Protein AF-A0A2M8FWR4-F1 (afdb_monomer)

Radius of gyration: 20.88 Å; Cα contacts (8 Å, |Δi|>4): 755; chains: 1; bounding box: 56×38×55 Å

Secondary structure (DSSP, 8-state):
-HHHHHHHHHHHHHHHHHHHHHHHHHHHHHT-TTTHHHH-SSS-EEEEEEPPTT--S--SEEEEEEEEETTEEEEEEEEEEETTEEEEEEEEEE-TTSEEEEEEEEEEE-TTS-EEEEEEEEEEEE-TTSSS-EEEEEEEEEEEEESSSEEEEEEEEEEETTEEEEEEEEEEEETTEEEEEEEEEEEEEEE----SSGGG--GGGEEEEEEEEEEEEEEEETTEEEEEEEEEEE-TTT--EES--TTHHHHHHS-PPPP--------GGG---TTPPPSEEEEPPHHHHS--TTSGGGGGS--TTS--TTTTT-----

Solvent-accessible surface area (backbone atoms only — not comparable to full-atom values): 16680 Å² total; per-residue (Å²): 109,55,68,58,46,47,51,50,50,48,45,51,34,56,56,24,45,58,61,26,49,52,43,51,49,50,56,27,38,70,73,36,92,81,43,45,81,71,46,42,68,60,51,74,43,34,32,29,54,44,63,52,96,87,54,82,86,72,49,62,34,33,40,36,22,22,33,64,57,98,90,41,75,36,28,37,39,40,36,33,20,48,98,68,38,64,33,36,26,39,34,41,39,48,46,99,86,40,37,36,42,37,41,38,39,39,51,49,70,52,99,86,67,35,36,34,35,41,34,31,40,29,39,36,33,50,34,94,69,52,18,70,46,58,46,29,36,40,29,38,36,36,39,40,35,43,49,82,49,34,34,38,34,41,38,38,36,43,37,44,61,55,28,36,38,42,34,26,34,40,38,36,35,47,95,59,35,36,41,36,42,27,25,14,30,28,33,35,34,43,62,69,64,80,46,67,37,51,91,57,48,41,54,50,41,48,39,70,40,38,26,11,29,22,38,42,39,37,40,32,55,76,92,49,73,52,75,48,77,51,68,50,19,38,39,38,90,76,73,39,81,38,97,67,56,95,27,34,64,59,8,62,71,43,73,58,54,78,89,75,92,83,83,84,76,74,53,76,92,57,46,67,76,52,84,68,71,67,78,48,75,43,62,44,48,67,74,66,62,44,96,47,84,85,16,84,47,45,36,40,38,67,51,76,88,58,68,56,66,68,72,69,62,63,69,73,85,121

Mean predicted aligned error: 7.81 Å

Sequence (318 aa):
MCEVGNLLKQTINDGGQADKIGCYMNKTLEANDYVVATVCDGTARIVGLDFPSGGDGGPDHIKFSCTASGGVFTSYSLWACSGGTQNEYISKTIGSDGSVSITSIGNFSDGGGSTGWHSVSASGELSSNNDGSYASKTITSSMRFIGDNNYTGQMTLEQAASSFVLSGFQTGTFSEGSFTNRMYSTGQLIENNTATDFDDYNIQNLAYGDGAASLILSATFGEDTFSMEEVQSWNGDTTEAEASNDYTVAAGAGTVPSVEAVSISFTGDAAYDCLGTEEASLTIPTAIATEDESNVCARFGLNHSWFDCYTETGDNGE

Nearest PDB structures (foldseek):
  9e9r-assembly1_A  TM=2.160E-01  e=1.330E+00  Homo sapiens

Foldseek 3Di:
DQVVLVVVQVLLLQVLVLVLVQVLVLVLVVVVVPPCVPAAPQDWAKAAEAEDPPLPDAARIKTKYFHDDPSGTQKMWIWGHHPQHTFKIWIWHQDPQQKIWIKIWGWDADPQGKIKIKIKIKIAGCDPLQQQHGQWMKIKIWMFMDDQKTKIKIWIWTDHPWKIWIWMKMWTDHPFKIKIKWKIKIATKDQPDPGSHNLRQFCQSIAGAWIKMFMWIWMDGHPDIDTDTDMWTAGRVVRDIDPDDPHRVVRVVDDTDDDDDDDGDQDDPSDDRSPDDHPYYTYRDPLQSDPDCSRSSVSSRHDPVSNDPPVVVPPPPD

pLDDT: mean 82.66, std 13.75, range [27.89, 97.38]

Structure (mmCIF, N/CA/C/O backbone):
data_AF-A0A2M8FWR4-F1
#
_entry.id   AF-A0A2M8FWR4-F1
#
loop_
_atom_site.group_PDB
_atom_site.id
_atom_site.type_symbol
_atom_site.label_atom_id
_atom_site.label_alt_id
_atom_site.label_comp_id
_atom_site.label_asym_id
_atom_site.label_entity_id
_atom_site.label_seq_id
_atom_site.pdbx_PDB_ins_code
_atom_site.Cartn_x
_atom_site.Cartn_y
_atom_site.Cartn_z
_atom_site.occupancy
_atom_site.B_iso_or_equiv
_atom_site.auth_seq_id
_atom_site.auth_comp_id
_atom_site.auth_asym_id
_atom_site.auth_atom_id
_atom_site.pdbx_PDB_model_num
ATOM 1 N N . MET A 1 1 ? 13.550 -6.755 -14.029 1.00 70.50 1 MET A N 1
ATOM 2 C CA . MET A 1 1 ? 12.673 -7.822 -13.483 1.00 70.50 1 MET A CA 1
ATOM 3 C C . MET A 1 1 ? 12.584 -7.773 -11.954 1.00 70.50 1 MET A C 1
ATOM 5 O O . MET A 1 1 ? 11.512 -7.482 -11.447 1.00 70.50 1 MET A O 1
ATOM 9 N N . CYS A 1 2 ? 13.685 -7.971 -11.221 1.00 72.00 2 CYS A N 1
ATOM 10 C CA . CYS A 1 2 ? 13.699 -7.989 -9.748 1.00 72.00 2 CYS A CA 1
ATOM 11 C C . CYS A 1 2 ? 13.130 -6.745 -9.066 1.00 72.00 2 CYS A C 1
ATOM 13 O O . CYS A 1 2 ? 12.279 -6.857 -8.191 1.00 72.00 2 CYS A O 1
ATOM 15 N N . GLU A 1 3 ? 13.540 -5.563 -9.524 1.00 73.31 3 GLU A N 1
ATOM 16 C CA . GLU A 1 3 ? 13.031 -4.296 -8.993 1.00 73.31 3 GLU A CA 1
ATOM 17 C C . GLU A 1 3 ? 11.506 -4.182 -9.141 1.00 73.31 3 GLU A C 1
ATOM 19 O O . GLU A 1 3 ? 10.804 -3.806 -8.210 1.00 73.31 3 GLU A O 1
ATOM 24 N N . VAL A 1 4 ? 10.973 -4.603 -10.292 1.00 77.75 4 VAL A N 1
ATOM 25 C CA . VAL A 1 4 ? 9.530 -4.598 -10.567 1.00 77.75 4 VAL A CA 1
ATOM 26 C C . VAL A 1 4 ? 8.795 -5.549 -9.624 1.00 77.75 4 VAL A C 1
ATOM 28 O O . VAL A 1 4 ? 7.779 -5.157 -9.059 1.00 77.75 4 VAL A O 1
ATOM 31 N N . GLY A 1 5 ? 9.314 -6.766 -9.426 1.00 78.00 5 GLY A N 1
ATOM 32 C CA . GLY A 1 5 ? 8.730 -7.748 -8.510 1.00 78.00 5 GLY A CA 1
ATOM 33 C C . GLY A 1 5 ? 8.696 -7.251 -7.062 1.00 78.00 5 GLY A C 1
ATOM 34 O O . GLY A 1 5 ? 7.652 -7.316 -6.416 1.00 78.00 5 GLY A O 1
ATOM 35 N N . ASN A 1 6 ? 9.797 -6.669 -6.574 1.00 78.06 6 ASN A N 1
ATOM 36 C CA . ASN A 1 6 ? 9.875 -6.111 -5.221 1.00 78.06 6 ASN A CA 1
ATOM 37 C C . ASN A 1 6 ? 8.932 -4.922 -5.021 1.00 78.06 6 ASN A C 1
ATOM 39 O O . ASN A 1 6 ? 8.203 -4.879 -4.031 1.00 78.06 6 ASN A O 1
ATOM 43 N N . LEU A 1 7 ? 8.897 -3.983 -5.970 1.00 80.56 7 LEU A N 1
ATOM 44 C CA . LEU A 1 7 ? 8.001 -2.828 -5.903 1.00 80.56 7 LEU A CA 1
ATOM 45 C C . LEU A 1 7 ? 6.532 -3.245 -5.995 1.00 80.56 7 LEU A C 1
ATOM 47 O O . LEU A 1 7 ? 5.687 -2.683 -5.297 1.00 80.56 7 LEU A O 1
ATOM 51 N N . LEU A 1 8 ? 6.215 -4.251 -6.813 1.00 84.69 8 LEU A N 1
ATOM 52 C CA . LEU A 1 8 ? 4.874 -4.821 -6.872 1.00 84.69 8 LEU A CA 1
ATOM 53 C C . LEU A 1 8 ? 4.496 -5.463 -5.531 1.00 84.69 8 LEU A C 1
ATOM 55 O O . LEU A 1 8 ? 3.418 -5.182 -5.009 1.00 84.69 8 LEU A O 1
ATOM 59 N N . LYS A 1 9 ? 5.398 -6.262 -4.943 1.00 83.56 9 LYS A N 1
ATOM 60 C CA . LYS A 1 9 ? 5.204 -6.927 -3.644 1.00 83.56 9 LYS A CA 1
ATOM 61 C C . LYS A 1 9 ? 4.925 -5.912 -2.555 1.00 83.56 9 LYS A C 1
ATOM 63 O O . LYS A 1 9 ? 3.947 -6.036 -1.821 1.00 83.56 9 LYS A O 1
ATOM 68 N N . GLN A 1 10 ? 5.778 -4.896 -2.484 1.00 83.25 10 GLN A N 1
ATOM 69 C CA . GLN A 1 10 ? 5.636 -3.793 -1.554 1.00 83.25 10 GLN A CA 1
ATOM 70 C C . GLN A 1 10 ? 4.291 -3.098 -1.756 1.00 83.25 10 GLN A C 1
ATOM 72 O O . GLN A 1 10 ? 3.531 -2.999 -0.806 1.00 83.25 10 GLN A O 1
ATOM 77 N N . THR A 1 11 ? 3.940 -2.714 -2.986 1.00 86.62 11 THR A N 1
ATOM 78 C CA . THR A 1 11 ? 2.686 -1.993 -3.266 1.00 86.62 11 THR A CA 1
ATOM 79 C C . THR A 1 11 ? 1.446 -2.816 -2.892 1.00 86.62 11 THR A C 1
ATOM 81 O O . THR A 1 11 ? 0.474 -2.270 -2.371 1.00 86.62 11 THR A O 1
ATOM 84 N N . ILE A 1 12 ? 1.458 -4.135 -3.110 1.00 87.12 12 ILE A N 1
ATOM 85 C CA . ILE A 1 12 ? 0.351 -5.012 -2.704 1.00 87.12 12 ILE A CA 1
ATOM 86 C C . ILE A 1 12 ? 0.278 -5.157 -1.181 1.00 87.12 12 ILE A C 1
ATOM 88 O O . ILE A 1 12 ? -0.817 -5.053 -0.628 1.00 87.12 12 ILE A O 1
ATOM 92 N N . ASN A 1 13 ? 1.415 -5.359 -0.508 1.00 84.12 13 ASN A N 1
ATOM 93 C CA . ASN A 1 13 ? 1.488 -5.424 0.955 1.00 84.12 13 ASN A CA 1
ATOM 94 C C . ASN A 1 13 ? 1.031 -4.116 1.608 1.00 84.12 13 ASN A C 1
ATOM 96 O O . ASN A 1 13 ? 0.250 -4.137 2.557 1.00 84.12 13 ASN A O 1
ATOM 100 N N . ASP A 1 14 ? 1.471 -2.988 1.058 1.00 82.38 14 ASP A N 1
ATOM 101 C CA . ASP A 1 14 ? 1.062 -1.640 1.434 1.00 82.38 14 ASP A CA 1
ATOM 102 C C . ASP A 1 14 ? -0.464 -1.496 1.334 1.00 82.38 14 ASP A C 1
ATOM 104 O O . ASP A 1 14 ? -1.121 -1.081 2.290 1.00 82.38 14 ASP A O 1
ATOM 108 N N . GLY A 1 15 ? -1.055 -1.917 0.208 1.00 81.62 15 GLY A N 1
ATOM 109 C CA . GLY A 1 15 ? -2.508 -1.929 0.018 1.00 81.62 15 GLY A CA 1
ATOM 110 C C . GLY A 1 15 ? -3.261 -2.868 0.972 1.00 81.62 15 GLY A C 1
ATOM 111 O O . GLY A 1 15 ? -4.417 -2.603 1.292 1.00 81.62 15 GLY A O 1
ATOM 112 N N . GLY A 1 16 ? -2.617 -3.941 1.443 1.00 80.88 16 GLY A N 1
ATOM 113 C CA . GLY A 1 16 ? -3.177 -4.919 2.383 1.00 80.88 16 GLY A CA 1
ATOM 114 C C . GLY A 1 16 ? -3.060 -4.537 3.864 1.00 80.88 16 GLY A C 1
ATOM 115 O O . GLY A 1 16 ? -3.669 -5.195 4.711 1.00 80.88 16 GLY A O 1
ATOM 116 N N . GLN A 1 17 ? -2.322 -3.473 4.214 1.00 80.19 17 GLN A N 1
ATOM 117 C CA . GLN A 1 17 ? -2.121 -3.082 5.618 1.00 80.19 17 GLN A CA 1
ATOM 118 C C . GLN A 1 17 ? -3.424 -2.758 6.348 1.00 80.19 17 GLN A C 1
ATOM 120 O O . GLN A 1 17 ? -3.589 -3.114 7.516 1.00 80.19 17 GLN A O 1
ATOM 125 N N . ALA A 1 18 ? -4.370 -2.119 5.661 1.00 81.75 18 ALA A N 1
ATOM 126 C CA . ALA A 1 18 ? -5.677 -1.837 6.229 1.00 81.75 18 ALA A CA 1
ATOM 127 C C . ALA A 1 18 ? -6.414 -3.135 6.589 1.00 81.75 18 ALA A C 1
ATOM 129 O O . ALA A 1 18 ? -6.876 -3.286 7.714 1.00 81.75 18 ALA A O 1
ATOM 130 N N . ASP A 1 19 ? -6.450 -4.125 5.699 1.00 81.06 19 ASP A N 1
ATOM 131 C CA . ASP A 1 19 ? -7.084 -5.414 5.998 1.00 81.06 19 ASP A CA 1
ATOM 132 C C . ASP A 1 19 ? -6.415 -6.126 7.173 1.00 81.06 19 ASP A C 1
ATOM 134 O O . ASP A 1 19 ? -7.098 -6.608 8.083 1.00 81.06 19 ASP A O 1
ATOM 138 N N . LYS A 1 20 ? -5.078 -6.102 7.206 1.00 82.12 20 LYS A N 1
ATOM 139 C CA . LYS A 1 20 ? -4.286 -6.615 8.325 1.00 82.12 20 LYS A CA 1
ATOM 140 C C . LYS A 1 20 ? -4.704 -5.941 9.640 1.00 82.12 20 LYS A C 1
ATOM 142 O O . LYS A 1 20 ? -5.037 -6.634 10.599 1.00 82.12 20 LYS A O 1
ATOM 147 N N . ILE A 1 21 ? -4.768 -4.611 9.687 1.00 81.75 21 ILE A N 1
ATOM 148 C CA . ILE A 1 21 ? -5.125 -3.845 10.895 1.00 81.75 21 ILE A CA 1
ATOM 149 C C . ILE A 1 21 ? -6.598 -4.003 11.273 1.00 81.75 21 ILE A C 1
ATOM 151 O O . ILE A 1 21 ? -6.910 -4.156 12.453 1.00 81.75 21 ILE A O 1
ATOM 155 N N . GLY A 1 22 ? -7.502 -4.058 10.298 1.00 80.69 22 GLY A N 1
ATOM 156 C CA . GLY A 1 22 ? -8.904 -4.399 10.519 1.00 80.69 22 GLY A CA 1
ATOM 157 C C . GLY A 1 22 ? -9.053 -5.773 11.175 1.00 80.69 22 GLY A C 1
ATOM 158 O O . GLY A 1 22 ? -9.813 -5.907 12.132 1.00 80.69 22 GLY A O 1
ATOM 159 N N . CYS A 1 23 ? -8.275 -6.769 10.736 1.00 83.62 23 CYS A N 1
ATOM 160 C CA . CYS A 1 23 ? -8.220 -8.087 11.367 1.00 83.62 23 CYS A CA 1
ATOM 161 C C . CYS A 1 23 ? -7.712 -8.015 12.816 1.00 83.62 23 CYS A C 1
ATOM 163 O O . CYS A 1 23 ? -8.376 -8.544 13.711 1.00 83.62 23 CYS A O 1
ATOM 165 N N . TYR A 1 24 ? -6.598 -7.315 13.074 1.00 84.12 24 TYR A N 1
ATOM 166 C CA . TYR A 1 24 ? -6.073 -7.130 14.435 1.00 84.12 24 TYR A CA 1
ATOM 167 C C . TYR A 1 24 ? -7.093 -6.475 15.362 1.00 84.12 24 TYR A C 1
ATOM 169 O O . TYR A 1 24 ? -7.314 -6.941 16.482 1.00 84.12 24 TYR A O 1
ATOM 177 N N . MET A 1 25 ? -7.741 -5.411 14.891 1.00 83.62 25 MET A N 1
ATOM 178 C CA . MET A 1 25 ? -8.747 -4.695 15.663 1.00 83.62 25 MET A CA 1
ATOM 179 C C . MET A 1 25 ? -9.984 -5.555 15.897 1.00 83.62 25 MET A C 1
ATOM 181 O O . MET A 1 25 ? -10.467 -5.602 17.024 1.00 83.62 25 MET A O 1
ATOM 185 N N . ASN A 1 26 ? -10.460 -6.298 14.897 1.00 82.06 26 ASN A N 1
ATOM 186 C CA . ASN A 1 26 ? -11.593 -7.200 15.080 1.00 82.06 26 ASN A CA 1
ATOM 187 C C . ASN A 1 26 ? -11.282 -8.292 16.118 1.00 82.06 26 ASN A C 1
ATOM 189 O O . ASN A 1 26 ? -12.051 -8.497 17.051 1.00 82.06 26 ASN A O 1
ATOM 193 N N . LYS A 1 27 ? -10.104 -8.924 16.037 1.00 82.94 27 LYS A N 1
ATOM 194 C CA . LYS A 1 27 ? -9.665 -9.937 17.013 1.00 82.94 27 LYS A CA 1
ATOM 195 C C . LYS A 1 27 ? -9.463 -9.362 18.413 1.00 82.94 27 LYS A C 1
ATOM 197 O O . LYS A 1 27 ? -9.790 -10.017 19.400 1.00 82.94 27 LYS A O 1
ATOM 202 N N . THR A 1 28 ? -8.962 -8.131 18.506 1.00 84.62 28 THR A N 1
ATOM 203 C CA . THR A 1 28 ? -8.877 -7.401 19.776 1.00 84.62 28 THR A CA 1
ATOM 204 C C . THR A 1 28 ? -10.273 -7.201 20.352 1.00 84.62 28 THR A C 1
ATOM 206 O O . THR A 1 28 ? -10.523 -7.567 21.492 1.00 84.62 28 THR A O 1
ATOM 209 N N . LEU A 1 29 ? -11.215 -6.688 19.565 1.00 82.06 29 LEU A N 1
ATOM 210 C CA . LEU A 1 29 ? -12.585 -6.451 20.007 1.00 82.06 29 LEU A CA 1
ATOM 211 C C . LEU A 1 29 ? -13.310 -7.740 20.425 1.00 82.06 29 LEU A C 1
ATOM 213 O O . LEU A 1 29 ? -13.937 -7.748 21.480 1.00 82.06 29 LEU A O 1
ATOM 217 N N . GLU A 1 30 ? -13.174 -8.834 19.670 1.00 80.62 30 GLU A N 1
ATOM 218 C CA . GLU A 1 30 ? -13.734 -10.155 20.010 1.00 80.62 30 GLU A CA 1
ATOM 219 C C . GLU A 1 30 ? -13.265 -10.670 21.379 1.00 80.62 30 GLU A C 1
ATOM 221 O O . GLU A 1 30 ? -14.021 -11.334 22.080 1.00 80.62 30 GLU A O 1
ATOM 226 N N . ALA A 1 31 ? -12.030 -10.358 21.779 1.00 82.19 31 ALA A N 1
ATOM 227 C CA . ALA A 1 31 ? -11.490 -10.750 23.079 1.00 82.19 31 ALA A CA 1
ATOM 228 C C . ALA A 1 31 ? -11.916 -9.824 24.233 1.00 82.19 31 ALA A C 1
ATOM 230 O O . ALA A 1 31 ? -11.644 -10.124 25.396 1.00 82.19 31 ALA A O 1
ATOM 231 N N . ASN A 1 32 ? -12.561 -8.695 23.929 1.00 82.00 32 ASN A N 1
ATOM 232 C CA . ASN A 1 32 ? -12.969 -7.680 24.894 1.00 82.00 32 ASN A CA 1
ATOM 233 C C . ASN A 1 32 ? -14.512 -7.614 24.964 1.00 82.00 32 ASN A C 1
ATOM 235 O O . ASN A 1 32 ? -15.138 -6.688 24.439 1.00 82.00 32 ASN A O 1
ATOM 239 N N . ASP A 1 33 ? -15.112 -8.580 25.679 1.00 65.56 33 ASP A N 1
ATOM 240 C CA . ASP A 1 33 ? -16.563 -8.868 25.806 1.00 65.56 33 ASP A CA 1
ATOM 241 C C . ASP A 1 33 ? -17.479 -7.681 26.204 1.00 65.56 33 ASP A C 1
ATOM 243 O O . ASP A 1 33 ? -18.705 -7.793 26.160 1.00 65.56 33 ASP A O 1
ATOM 247 N N . TYR A 1 34 ? -16.923 -6.528 26.589 1.00 61.44 34 TYR A N 1
ATOM 248 C CA . TYR A 1 34 ? -17.665 -5.338 27.033 1.00 61.44 34 TYR A CA 1
ATOM 249 C C . TYR A 1 34 ? -17.496 -4.098 26.138 1.00 61.44 34 TYR A C 1
ATOM 251 O O . TYR A 1 34 ? -18.184 -3.096 26.347 1.00 61.44 34 TYR A O 1
ATOM 259 N N . VAL A 1 35 ? -16.594 -4.129 25.148 1.00 63.28 35 VAL A N 1
ATOM 260 C CA . VAL A 1 35 ? -16.104 -2.898 24.502 1.00 63.28 35 VAL A CA 1
ATOM 261 C C . VAL A 1 35 ? -16.602 -2.726 23.064 1.00 63.28 35 VAL A C 1
ATOM 263 O O . VAL A 1 35 ? -16.806 -1.593 22.633 1.00 63.28 35 VAL A O 1
ATOM 266 N N . VAL A 1 36 ? -16.922 -3.807 22.344 1.00 65.88 36 VAL A N 1
ATOM 267 C CA . VAL A 1 36 ? -17.292 -3.754 20.911 1.00 65.88 36 VAL A CA 1
ATOM 268 C C . VAL A 1 36 ? -18.487 -2.841 20.629 1.00 65.88 36 VAL A C 1
ATOM 270 O O . VAL A 1 36 ? -18.403 -1.967 19.772 1.00 65.88 36 VAL A O 1
ATOM 273 N N . ALA A 1 37 ? -19.582 -2.993 21.380 1.00 65.00 37 ALA A N 1
ATOM 274 C CA . ALA A 1 37 ? -20.786 -2.174 21.200 1.00 65.00 37 ALA A CA 1
ATOM 275 C C . ALA A 1 37 ? -20.585 -0.706 21.610 1.00 65.00 37 ALA A C 1
ATOM 277 O O . ALA A 1 37 ? -21.343 0.159 21.180 1.00 65.00 37 ALA A O 1
ATOM 278 N N . THR A 1 38 ? -19.581 -0.431 22.445 1.00 70.00 38 THR A N 1
ATOM 279 C CA . THR A 1 38 ? -19.246 0.927 22.881 1.00 70.00 38 THR A CA 1
ATOM 280 C C . THR A 1 38 ? -18.301 1.592 21.884 1.00 70.00 38 THR A C 1
ATOM 282 O O . THR A 1 38 ? -18.444 2.777 21.623 1.00 70.00 38 THR A O 1
ATOM 285 N N . VAL A 1 39 ? -17.354 0.850 21.305 1.00 76.62 39 VAL A N 1
ATOM 286 C CA . VAL A 1 39 ? -16.293 1.392 20.441 1.00 76.62 39 VAL A CA 1
ATOM 287 C C . VAL A 1 39 ? -16.672 1.413 18.960 1.00 76.62 39 VAL A C 1
ATOM 289 O O . VAL A 1 39 ? -16.275 2.339 18.259 1.00 76.62 39 VAL A O 1
ATOM 292 N N . CYS A 1 40 ? -17.489 0.467 18.486 1.00 81.50 40 CYS A N 1
ATOM 293 C CA . CYS A 1 40 ? -17.966 0.432 17.099 1.00 81.50 40 CYS A CA 1
ATOM 294 C C . CYS A 1 40 ? -19.389 0.970 16.933 1.00 81.50 40 CYS A C 1
ATOM 296 O O . CYS A 1 40 ? -20.266 0.292 16.398 1.00 81.50 40 CYS A O 1
ATOM 298 N N . ASP A 1 41 ? -19.614 2.205 17.382 1.00 82.62 41 ASP A N 1
ATOM 299 C CA . ASP A 1 41 ? -20.876 2.937 17.202 1.00 82.62 41 ASP A CA 1
ATOM 300 C C . ASP A 1 41 ? -20.800 4.018 16.100 1.00 82.62 41 ASP A C 1
ATOM 302 O O . ASP A 1 41 ? -21.721 4.819 15.936 1.00 82.62 41 ASP A O 1
ATOM 306 N N . GLY A 1 42 ? -19.702 4.044 15.335 1.00 85.62 42 GLY A N 1
ATOM 307 C CA . GLY A 1 42 ? -19.387 5.072 14.340 1.00 85.62 42 GLY A CA 1
ATOM 308 C C . GLY A 1 42 ? -18.775 6.353 14.920 1.00 85.62 42 GLY A C 1
ATOM 309 O O . GLY A 1 42 ? -18.283 7.193 14.164 1.00 85.62 42 GLY A O 1
ATOM 310 N N . THR A 1 43 ? -18.736 6.512 16.243 1.00 89.12 43 THR A N 1
ATOM 311 C CA . THR A 1 43 ? -18.085 7.643 16.913 1.00 89.12 43 THR A CA 1
ATOM 312 C C . THR A 1 43 ? -16.611 7.336 17.129 1.00 89.12 43 THR A C 1
ATOM 314 O O . THR A 1 43 ? -16.242 6.237 17.529 1.00 89.12 43 THR A O 1
ATOM 317 N N . ALA A 1 44 ? -15.745 8.318 16.877 1.00 91.25 44 ALA A N 1
ATOM 318 C CA . ALA A 1 44 ? -14.332 8.172 17.192 1.00 91.25 44 ALA A CA 1
ATOM 319 C C . ALA A 1 44 ? -14.105 8.296 18.701 1.00 91.25 44 ALA A C 1
ATOM 321 O O . ALA A 1 44 ? -14.482 9.307 19.294 1.00 91.25 44 ALA A O 1
ATOM 322 N N . ARG A 1 45 ? -13.453 7.292 19.285 1.00 89.69 45 ARG A N 1
ATOM 323 C CA . ARG A 1 45 ? -13.124 7.214 20.710 1.00 89.69 45 ARG A CA 1
ATOM 324 C C . ARG A 1 45 ? -11.640 7.039 20.913 1.00 89.69 45 ARG A C 1
ATOM 326 O O . ARG A 1 45 ? -10.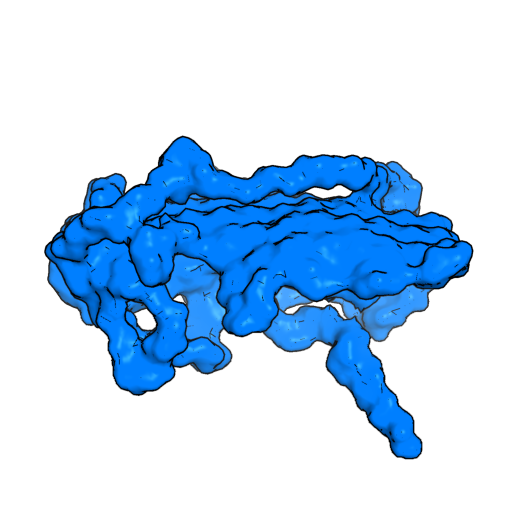969 6.470 20.057 1.00 89.69 45 ARG A O 1
ATOM 333 N N . ILE A 1 46 ? -11.134 7.501 22.046 1.00 90.81 46 ILE A N 1
ATOM 334 C CA . ILE A 1 46 ? -9.732 7.297 22.409 1.00 90.81 46 ILE A CA 1
ATOM 335 C C . ILE A 1 46 ? -9.642 6.075 23.310 1.00 90.81 46 ILE A C 1
ATOM 337 O O . ILE A 1 46 ? -10.286 6.028 24.357 1.00 90.81 46 ILE A O 1
ATOM 341 N N . VAL A 1 47 ? -8.854 5.089 22.900 1.00 88.88 47 VAL A N 1
ATOM 342 C CA . VAL A 1 47 ? -8.661 3.845 23.642 1.00 88.88 47 VAL A CA 1
ATOM 343 C C . VAL A 1 47 ? -7.175 3.599 23.878 1.00 88.88 47 VAL A C 1
ATOM 345 O O . VAL A 1 47 ? -6.365 3.708 22.955 1.00 88.88 47 VAL A O 1
ATOM 348 N N . GLY A 1 48 ? -6.819 3.288 25.121 1.00 87.19 48 GLY A N 1
ATOM 349 C CA . GLY A 1 48 ? -5.493 2.784 25.472 1.00 87.19 48 GLY A CA 1
ATOM 350 C C . GLY A 1 48 ? -5.326 1.349 24.974 1.00 87.19 48 GLY A C 1
ATOM 351 O O . GLY A 1 48 ? -6.305 0.595 24.917 1.00 87.19 48 GLY A O 1
ATOM 352 N N . LEU A 1 49 ? -4.105 0.970 24.597 1.00 84.75 49 LEU A N 1
ATOM 353 C CA . LEU A 1 49 ? -3.784 -0.397 24.185 1.00 84.75 49 LEU A CA 1
ATOM 354 C C . LEU A 1 49 ? -2.892 -1.063 25.233 1.00 84.75 49 LEU A C 1
ATOM 356 O O . LEU A 1 49 ? -1.746 -0.673 25.433 1.00 84.75 49 LEU A O 1
ATOM 360 N N . ASP A 1 50 ? -3.409 -2.112 25.867 1.00 84.62 50 ASP A N 1
ATOM 361 C CA . ASP A 1 50 ? -2.663 -2.902 26.840 1.00 84.62 50 ASP A CA 1
ATOM 362 C C . ASP A 1 50 ? -2.021 -4.102 26.139 1.00 84.62 50 ASP A C 1
ATOM 364 O O . ASP A 1 50 ? -2.679 -5.109 25.843 1.00 84.62 50 ASP A O 1
ATOM 368 N N . PHE A 1 51 ? -0.720 -3.997 25.869 1.00 79.75 51 PHE A N 1
ATOM 369 C CA . PHE A 1 51 ? 0.068 -5.085 25.296 1.00 79.75 51 PHE A CA 1
ATOM 370 C C . PHE A 1 51 ? 0.514 -6.085 26.380 1.00 79.75 51 PHE A C 1
ATOM 372 O O . PHE A 1 51 ? 0.916 -5.688 27.478 1.00 79.75 51 PHE A O 1
ATOM 379 N N . PRO A 1 52 ? 0.480 -7.403 26.103 1.00 76.44 52 PRO A N 1
ATOM 380 C CA . PRO A 1 52 ? 1.031 -8.402 27.010 1.00 76.44 52 PRO A CA 1
ATOM 381 C C . PRO A 1 52 ? 2.554 -8.241 27.158 1.00 76.44 52 PRO A C 1
ATOM 383 O O . PRO A 1 52 ? 3.237 -7.755 26.258 1.00 76.44 52 PRO A O 1
ATOM 386 N N . SER A 1 53 ? 3.102 -8.670 28.302 1.00 63.09 53 SER A N 1
ATOM 387 C CA . SER A 1 53 ? 4.531 -8.532 28.623 1.00 63.09 53 SER A CA 1
ATOM 388 C C . SER A 1 53 ? 5.422 -9.104 27.512 1.00 63.09 53 SER A C 1
ATOM 390 O O . SER A 1 53 ? 5.371 -10.309 27.260 1.00 63.09 53 SER A O 1
ATOM 392 N N . GLY A 1 54 ? 6.239 -8.249 26.889 1.00 55.31 54 GLY A N 1
ATOM 393 C CA . GLY A 1 54 ? 7.106 -8.585 25.752 1.00 55.31 54 GLY A CA 1
ATOM 394 C C . GLY A 1 54 ? 6.702 -7.938 24.420 1.00 55.31 54 GLY A C 1
ATOM 395 O O . GLY A 1 54 ? 7.466 -8.036 23.466 1.00 55.31 54 GLY A O 1
ATOM 396 N N . GLY A 1 55 ? 5.547 -7.267 24.350 1.00 55.25 55 GLY A N 1
ATOM 397 C CA . GLY A 1 55 ? 5.169 -6.415 23.219 1.00 55.25 55 GLY A CA 1
ATOM 398 C C . GLY A 1 55 ? 5.682 -4.985 23.391 1.00 55.25 55 GLY A C 1
ATOM 399 O O . GLY A 1 55 ? 4.906 -4.099 23.735 1.00 55.25 55 GLY A O 1
ATOM 400 N N . ASP A 1 56 ? 6.982 -4.761 23.196 1.00 51.56 56 ASP A N 1
ATOM 401 C CA . ASP A 1 56 ? 7.551 -3.407 23.184 1.00 51.56 56 ASP A CA 1
ATOM 402 C C . ASP A 1 56 ? 7.343 -2.759 21.800 1.00 51.56 56 ASP A C 1
ATOM 404 O O . ASP A 1 56 ? 7.600 -3.389 20.775 1.00 51.56 56 ASP A O 1
ATOM 408 N N . GLY A 1 57 ? 6.910 -1.489 21.761 1.00 61.56 57 GLY A N 1
ATOM 409 C CA . GLY A 1 57 ? 6.903 -0.660 20.540 1.00 61.56 57 GLY A CA 1
ATOM 410 C C . GLY A 1 57 ? 5.538 -0.295 19.940 1.00 61.56 57 GLY A C 1
ATOM 411 O O . GLY A 1 57 ? 5.501 0.372 18.908 1.00 61.56 57 GLY A O 1
ATOM 412 N N . GLY A 1 58 ? 4.424 -0.695 20.562 1.00 68.00 58 GLY A N 1
ATOM 413 C CA . GLY A 1 58 ? 3.081 -0.265 20.152 1.00 68.00 58 GLY A CA 1
ATOM 414 C C . GLY A 1 58 ? 2.774 1.207 20.489 1.00 68.00 58 GLY A C 1
ATOM 415 O O . GLY A 1 58 ? 3.485 1.812 21.293 1.00 68.00 58 GLY A O 1
ATOM 416 N N . PRO A 1 59 ? 1.729 1.807 19.886 1.00 78.19 59 PRO A N 1
ATOM 417 C CA . PRO A 1 59 ? 1.276 3.144 20.266 1.00 78.19 59 PRO A CA 1
ATOM 418 C C . PRO A 1 59 ? 0.712 3.142 21.693 1.00 78.19 59 PRO A C 1
ATOM 420 O O . PRO A 1 59 ? 0.080 2.169 22.104 1.00 78.19 59 PRO A O 1
ATOM 423 N N . ASP A 1 60 ? 0.905 4.250 22.415 1.00 76.31 60 ASP A N 1
ATOM 424 C CA . ASP A 1 60 ? 0.437 4.409 23.801 1.00 76.31 60 ASP A CA 1
ATOM 425 C C . ASP A 1 60 ? -1.104 4.358 23.858 1.00 76.31 60 ASP A C 1
ATOM 427 O O . ASP A 1 60 ? -1.716 3.666 24.671 1.00 76.31 60 ASP A O 1
ATOM 431 N N . HIS A 1 61 ? -1.737 5.050 22.912 1.00 86.12 61 HIS A N 1
ATOM 432 C CA . HIS A 1 61 ? -3.179 5.075 22.714 1.00 86.12 61 HIS A CA 1
ATOM 433 C C . HIS A 1 61 ? -3.505 5.295 21.243 1.00 86.12 61 HIS A C 1
ATOM 435 O O . HIS A 1 61 ? -2.717 5.845 20.464 1.00 86.12 61 HIS A O 1
ATOM 441 N N . ILE A 1 62 ? -4.715 4.899 20.867 1.00 90.94 62 ILE A N 1
ATOM 442 C CA . ILE A 1 62 ? -5.264 5.149 19.540 1.00 90.94 62 ILE A CA 1
ATOM 443 C C . ILE A 1 62 ? -6.569 5.925 19.657 1.00 90.94 62 ILE A C 1
ATOM 445 O O . ILE A 1 62 ? -7.330 5.772 20.610 1.00 90.94 62 ILE A O 1
ATOM 449 N N . LYS A 1 63 ? -6.865 6.736 18.648 1.00 93.00 63 LYS A N 1
ATOM 450 C CA . LYS A 1 63 ? -8.240 7.136 18.359 1.00 93.00 63 LYS A CA 1
ATOM 451 C C . LYS A 1 63 ? -8.794 6.127 17.361 1.00 93.00 63 LYS A C 1
ATOM 453 O O . LYS A 1 63 ? -8.121 5.810 16.385 1.00 93.00 63 LYS A O 1
ATOM 458 N N . PHE A 1 64 ? -9.995 5.618 17.585 1.00 92.19 64 PHE A N 1
ATOM 459 C CA . PHE A 1 64 ? -10.598 4.596 16.739 1.00 92.19 64 PHE A CA 1
ATOM 460 C C . PHE A 1 64 ? -12.094 4.853 16.561 1.00 92.19 64 PHE A C 1
ATOM 462 O O . PHE A 1 64 ? -12.800 5.146 17.521 1.00 92.19 64 PHE A O 1
ATOM 469 N N . SER A 1 65 ? -12.566 4.776 15.321 1.00 91.88 65 SER A N 1
ATOM 470 C CA . SER A 1 65 ? -13.982 4.751 14.950 1.00 91.88 65 SER A CA 1
ATOM 471 C C . SER A 1 65 ? -14.202 3.525 14.084 1.00 91.88 65 SER A C 1
ATOM 473 O O . SER A 1 65 ? -13.388 3.249 13.206 1.00 91.88 65 SER A O 1
ATOM 475 N N . CYS A 1 66 ? -15.293 2.803 14.300 1.00 91.00 66 CYS A N 1
ATOM 476 C CA . CYS A 1 66 ? -15.671 1.672 13.464 1.00 91.00 66 CYS A CA 1
ATOM 477 C C . CYS A 1 66 ? -17.186 1.566 13.327 1.00 91.00 66 CYS A C 1
ATOM 479 O O . CYS A 1 66 ? -17.947 1.917 14.229 1.00 91.00 66 CYS A O 1
ATOM 481 N N . THR A 1 67 ? -17.614 1.032 12.190 1.00 88.88 67 THR A N 1
ATOM 482 C CA . THR A 1 67 ? -18.949 0.486 11.974 1.00 88.88 67 THR A CA 1
ATOM 483 C C . THR A 1 67 ? -18.804 -0.952 11.504 1.00 88.88 67 THR A C 1
ATOM 485 O O . THR A 1 67 ? -17.913 -1.269 10.712 1.00 88.88 67 THR A O 1
ATOM 488 N N . ALA A 1 68 ? -19.665 -1.833 12.005 1.00 81.00 68 ALA A N 1
ATOM 489 C CA . ALA A 1 68 ? -19.648 -3.244 11.658 1.00 81.00 68 ALA A CA 1
ATOM 490 C C . ALA A 1 68 ? -21.036 -3.725 11.236 1.00 81.00 68 ALA A C 1
ATOM 492 O O . ALA A 1 68 ? -22.052 -3.292 11.783 1.00 81.00 68 ALA A O 1
ATOM 493 N N . SER A 1 69 ? -21.071 -4.672 10.304 1.00 75.88 69 SER A N 1
ATOM 494 C CA . SER A 1 69 ? -22.271 -5.406 9.912 1.00 75.88 69 SER A CA 1
ATOM 495 C C . SER A 1 69 ? -21.942 -6.893 9.866 1.00 75.88 69 SER A C 1
ATOM 497 O O . SER A 1 69 ? -20.940 -7.285 9.277 1.00 75.88 69 SER A O 1
ATOM 499 N N . GLY A 1 70 ? -22.746 -7.729 10.530 1.00 70.56 70 GLY A N 1
ATOM 500 C CA . GLY A 1 70 ? -22.509 -9.178 10.563 1.00 70.56 70 GLY A CA 1
ATOM 501 C C . GLY A 1 70 ? -21.164 -9.600 11.173 1.00 70.56 70 GLY A C 1
ATOM 502 O O . GLY A 1 70 ? -20.686 -10.678 10.852 1.00 70.56 70 GLY A O 1
ATOM 503 N N . GLY A 1 71 ? -20.552 -8.766 12.024 1.00 66.81 71 GLY A N 1
ATOM 504 C CA . GLY A 1 71 ? -19.233 -9.027 12.623 1.00 66.81 71 GLY A CA 1
ATOM 505 C C . GLY A 1 71 ? -18.037 -8.551 11.790 1.00 66.81 71 GLY A C 1
ATOM 506 O O . GLY A 1 71 ? -16.908 -8.691 12.237 1.00 66.81 71 GLY A O 1
ATOM 507 N N . VAL A 1 72 ? -18.265 -7.942 10.622 1.00 71.88 72 VAL A N 1
ATOM 508 C CA . VAL A 1 72 ? -17.206 -7.421 9.743 1.00 71.88 72 VAL A CA 1
ATOM 509 C C . VAL A 1 72 ? -17.251 -5.897 9.720 1.00 71.88 72 VAL A C 1
ATOM 511 O O . VAL A 1 72 ? -18.331 -5.311 9.609 1.00 71.88 72 VAL A O 1
ATOM 514 N N . PHE A 1 73 ? -16.093 -5.233 9.796 1.00 80.62 73 PHE A N 1
ATOM 515 C CA . PHE A 1 73 ? -16.033 -3.778 9.653 1.00 80.62 73 PHE A CA 1
ATOM 516 C C . PHE A 1 73 ? -16.429 -3.340 8.243 1.00 80.62 73 PHE A C 1
ATOM 518 O O . PHE A 1 73 ? -15.758 -3.661 7.263 1.00 80.62 73 PHE A O 1
ATOM 525 N N . THR A 1 74 ? -17.496 -2.549 8.157 1.00 85.69 74 THR A N 1
ATOM 526 C CA . THR A 1 74 ? -17.908 -1.850 6.933 1.00 85.69 74 THR A CA 1
ATOM 527 C C . THR A 1 74 ? -17.217 -0.504 6.806 1.00 85.69 74 THR A C 1
ATOM 529 O O . THR A 1 74 ? -16.997 -0.021 5.703 1.00 85.69 74 THR A O 1
ATOM 532 N N . SER A 1 75 ? -16.821 0.104 7.919 1.00 90.88 75 SER A N 1
ATOM 533 C CA . SER A 1 75 ? -15.869 1.204 7.906 1.00 90.88 75 SER A CA 1
ATOM 534 C C . SER A 1 75 ? -15.087 1.243 9.203 1.00 90.88 75 SER A C 1
ATOM 536 O O . SER A 1 75 ? -15.597 0.849 10.252 1.00 90.88 75 SER A O 1
ATOM 538 N N . TYR A 1 76 ? -13.860 1.738 9.148 1.00 92.50 76 TYR A N 1
ATOM 539 C CA . TYR A 1 76 ? -13.152 2.163 10.342 1.00 92.50 76 TYR A CA 1
ATOM 540 C C . TYR A 1 76 ? -12.136 3.252 10.008 1.00 92.50 76 TYR A C 1
ATOM 542 O O . TYR A 1 76 ? -11.665 3.345 8.874 1.00 92.50 76 TYR A O 1
ATOM 550 N N . SER A 1 77 ? -11.783 4.035 11.022 1.00 95.00 77 SER A N 1
ATOM 551 C CA . SER A 1 77 ? -10.656 4.960 11.015 1.00 95.00 77 SER A CA 1
ATOM 552 C C . SER A 1 77 ? -9.868 4.798 12.309 1.00 95.00 77 SER A C 1
ATOM 554 O O . SER A 1 77 ? -10.455 4.732 13.389 1.00 95.00 77 SER A O 1
ATOM 556 N N . LEU A 1 78 ? -8.547 4.748 12.204 1.00 94.12 78 LEU A N 1
ATOM 557 C CA . LEU A 1 78 ? -7.606 4.601 13.303 1.00 94.12 78 LEU A CA 1
ATOM 558 C C . LEU A 1 78 ? -6.554 5.703 13.196 1.00 94.12 78 LEU A C 1
ATOM 560 O O . LEU A 1 78 ? -5.975 5.901 12.134 1.00 94.12 78 LEU A O 1
ATOM 564 N N . TRP A 1 79 ? -6.293 6.396 14.298 1.00 94.06 79 TRP A N 1
ATOM 565 C CA . TRP A 1 79 ? -5.167 7.314 14.442 1.00 94.06 79 TRP A CA 1
ATOM 566 C C . TRP A 1 79 ? -4.288 6.791 15.571 1.00 94.06 79 TRP A C 1
ATOM 568 O O . TRP A 1 79 ? -4.791 6.571 16.673 1.00 94.06 79 TRP A O 1
ATOM 578 N N . ALA A 1 80 ? -2.999 6.601 15.308 1.00 91.44 80 ALA A N 1
ATOM 579 C CA . ALA A 1 80 ? -2.044 6.159 16.315 1.00 91.44 80 ALA A CA 1
ATOM 580 C C . ALA A 1 80 ? -1.146 7.313 16.757 1.00 91.44 80 ALA A C 1
ATOM 582 O O . ALA A 1 80 ? -0.743 8.158 15.950 1.00 91.44 80 ALA A O 1
ATOM 583 N N . CYS A 1 81 ? -0.854 7.336 18.055 1.00 87.75 81 CYS A N 1
ATOM 584 C CA . CYS A 1 81 ? 0.036 8.297 18.680 1.00 87.75 81 CYS A CA 1
ATOM 585 C C . CYS A 1 81 ? 1.136 7.569 19.454 1.00 87.75 81 CYS A C 1
ATOM 587 O O . CYS A 1 81 ? 0.882 6.580 20.138 1.00 87.75 81 CYS A O 1
ATOM 589 N N . SER A 1 82 ? 2.354 8.097 19.381 1.00 82.56 82 SER A N 1
ATOM 590 C CA . SER A 1 82 ? 3.497 7.641 20.171 1.00 82.56 82 SER A CA 1
ATOM 591 C C . SER A 1 82 ? 4.246 8.860 20.697 1.00 82.56 82 SER A C 1
ATOM 593 O O . SER A 1 82 ? 4.511 9.803 19.944 1.00 82.56 82 SER A O 1
ATOM 595 N N . GLY A 1 83 ? 4.516 8.910 22.006 1.00 79.75 83 GLY A N 1
ATOM 596 C CA . GLY A 1 83 ? 5.231 10.043 22.607 1.00 79.75 83 GLY A CA 1
ATOM 597 C C . GLY A 1 83 ? 4.521 11.393 22.416 1.00 79.75 83 GLY A C 1
ATOM 598 O O . GLY A 1 83 ? 5.172 12.430 22.283 1.00 79.75 83 GLY A O 1
ATOM 599 N N . GLY A 1 84 ? 3.185 11.384 22.346 1.00 83.50 84 GLY A N 1
ATOM 600 C CA . GLY A 1 84 ? 2.362 12.579 22.128 1.00 83.50 84 GLY A CA 1
ATOM 601 C C . GLY A 1 84 ? 2.367 13.129 20.695 1.00 83.50 84 GLY A C 1
ATOM 602 O O . GLY A 1 84 ? 1.858 14.226 20.480 1.00 83.50 84 GLY A O 1
ATOM 603 N N . THR A 1 85 ? 2.913 12.397 19.719 1.00 87.81 85 THR A N 1
ATOM 604 C CA . THR A 1 85 ? 2.898 12.774 18.295 1.00 87.81 85 THR A CA 1
ATOM 605 C C . THR A 1 85 ? 2.178 11.713 17.472 1.00 87.81 85 THR A C 1
ATOM 607 O O . THR A 1 85 ? 2.344 10.519 17.717 1.00 87.81 85 THR A O 1
ATOM 610 N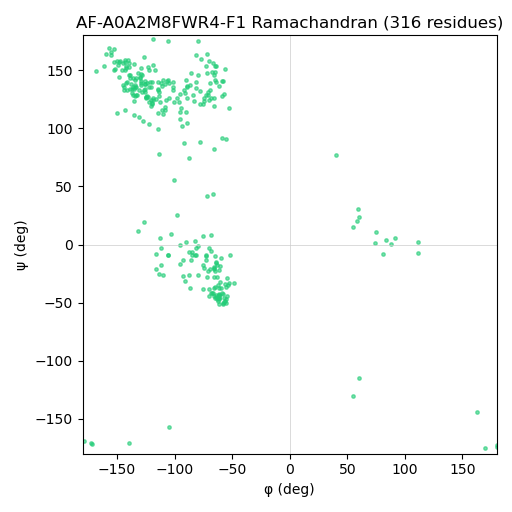 N . GLN A 1 86 ? 1.371 12.141 16.497 1.00 91.25 86 GLN A N 1
ATOM 611 C CA . GLN A 1 86 ? 0.686 11.217 15.599 1.00 91.25 86 GLN A CA 1
ATOM 612 C C . GLN A 1 86 ? 1.710 10.587 14.656 1.00 91.25 86 GLN A C 1
ATOM 614 O O . GLN A 1 86 ? 2.467 11.308 14.003 1.00 91.25 86 GLN A O 1
ATOM 619 N N . ASN A 1 87 ? 1.710 9.261 14.568 1.00 90.56 87 ASN A N 1
ATOM 620 C CA . ASN A 1 87 ? 2.598 8.513 13.682 1.00 90.56 87 ASN A CA 1
ATOM 621 C C . ASN A 1 87 ? 1.852 7.733 12.596 1.00 90.56 87 ASN A C 1
ATOM 623 O O . ASN A 1 87 ? 2.449 7.480 11.561 1.00 90.56 87 ASN A O 1
ATOM 627 N N . GLU A 1 88 ? 0.561 7.431 12.763 1.00 92.19 88 GLU A N 1
ATOM 628 C CA . GLU A 1 88 ? -0.221 6.720 11.744 1.00 92.19 88 GLU A CA 1
ATOM 629 C C . GLU A 1 88 ? -1.667 7.240 11.666 1.00 92.19 88 GLU A C 1
ATOM 631 O O . GLU A 1 88 ? -2.262 7.691 12.652 1.00 92.19 88 GLU A O 1
ATOM 636 N N . TYR A 1 89 ? -2.246 7.154 10.474 1.00 94.31 89 TYR A N 1
ATOM 637 C CA . TYR A 1 89 ? -3.668 7.264 10.190 1.00 94.31 89 TYR A CA 1
ATOM 638 C C . TYR A 1 89 ? -4.050 6.193 9.182 1.00 94.31 89 TYR A C 1
ATOM 640 O O . TYR A 1 89 ? -3.442 6.114 8.118 1.00 94.31 89 TYR A O 1
ATOM 648 N N . ILE A 1 90 ? -5.101 5.434 9.469 1.00 94.62 90 ILE A N 1
ATOM 649 C CA . ILE A 1 90 ? -5.640 4.436 8.551 1.00 94.62 90 ILE A CA 1
ATOM 650 C C . ILE A 1 90 ? -7.146 4.563 8.513 1.00 94.62 90 ILE A C 1
ATOM 652 O O . ILE A 1 90 ? -7.785 4.666 9.553 1.00 94.62 90 ILE A O 1
ATOM 656 N N . SER A 1 91 ? -7.731 4.492 7.329 1.00 94.25 91 SER A N 1
ATOM 657 C CA . SER A 1 91 ? -9.168 4.355 7.159 1.00 94.25 91 SER A CA 1
ATOM 658 C C . SER A 1 91 ? -9.499 3.337 6.093 1.00 94.25 91 SER A C 1
ATOM 660 O O . SER A 1 91 ? -8.835 3.299 5.061 1.00 94.25 91 SER A O 1
ATOM 662 N N . LYS A 1 92 ? -10.569 2.582 6.318 1.00 92.25 92 LYS A N 1
ATOM 663 C CA . LYS A 1 92 ? -11.194 1.705 5.333 1.00 92.25 92 LYS A CA 1
ATOM 664 C C . LYS A 1 92 ? -12.689 1.986 5.293 1.00 92.25 92 LYS A C 1
ATOM 666 O O . LYS A 1 92 ? -13.309 2.179 6.334 1.00 92.25 92 LYS A O 1
ATOM 671 N N . THR A 1 93 ? -13.280 1.982 4.107 1.00 92.38 93 THR A N 1
ATOM 672 C CA . THR A 1 93 ? -14.733 2.020 3.902 1.00 92.38 93 THR A CA 1
ATOM 673 C C . THR A 1 93 ? -15.117 1.001 2.840 1.00 92.38 93 THR A C 1
ATOM 675 O O . THR A 1 93 ? -14.475 0.945 1.797 1.00 92.38 93 THR A O 1
ATOM 678 N N . ILE A 1 94 ? -16.159 0.220 3.110 1.00 89.50 94 ILE A N 1
ATOM 679 C CA . ILE A 1 94 ? -16.812 -0.707 2.189 1.00 89.50 94 ILE A CA 1
ATOM 680 C C . ILE A 1 94 ? -18.229 -0.178 1.948 1.00 89.50 94 ILE A C 1
ATOM 682 O O . ILE A 1 94 ? -19.051 -0.125 2.867 1.00 89.50 94 ILE A O 1
ATOM 686 N N . GLY A 1 95 ? -18.503 0.256 0.721 1.00 87.56 95 GLY A N 1
ATOM 687 C CA . GLY A 1 95 ? -19.817 0.703 0.281 1.00 87.56 95 GLY A CA 1
ATOM 688 C C . GLY A 1 95 ? -20.808 -0.455 0.171 1.00 87.56 95 GLY A C 1
ATOM 689 O O . GLY A 1 95 ? -20.440 -1.616 0.006 1.00 87.56 95 GLY A O 1
ATOM 690 N N . SER A 1 96 ? -22.104 -0.142 0.219 1.00 85.12 96 SER A N 1
ATOM 691 C CA . SER A 1 96 ? -23.170 -1.142 0.039 1.00 85.12 96 SER A CA 1
ATOM 692 C C . SER A 1 96 ? -23.188 -1.783 -1.354 1.00 85.12 96 SER A C 1
ATOM 694 O O . SER A 1 96 ? -23.863 -2.785 -1.561 1.00 85.12 96 SER A O 1
ATOM 696 N N . ASP A 1 97 ? -22.499 -1.172 -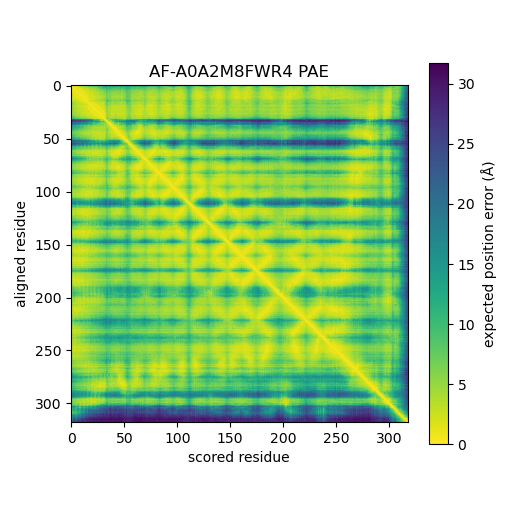2.314 1.00 84.81 97 ASP A N 1
ATOM 697 C CA . ASP A 1 97 ? -22.297 -1.648 -3.681 1.00 84.81 97 ASP A CA 1
ATOM 698 C C . ASP A 1 97 ? -21.038 -2.518 -3.842 1.00 84.81 97 ASP A C 1
ATOM 700 O O . ASP A 1 97 ? -20.749 -2.958 -4.949 1.00 84.81 97 ASP A O 1
ATOM 704 N N . GLY A 1 98 ? -20.298 -2.783 -2.757 1.00 82.81 98 GLY A N 1
ATOM 705 C CA . GLY A 1 98 ? -19.049 -3.546 -2.791 1.00 82.81 98 GLY A CA 1
ATOM 706 C C . GLY A 1 98 ? -17.817 -2.716 -3.156 1.00 82.81 98 GLY A C 1
ATOM 707 O O . GLY A 1 98 ? -16.726 -3.279 -3.253 1.00 82.81 98 GLY A O 1
ATOM 708 N N . SER A 1 99 ? -17.957 -1.396 -3.326 1.00 90.56 99 SER A N 1
ATOM 709 C CA . SER A 1 99 ? -16.808 -0.499 -3.470 1.00 90.56 99 SER A CA 1
ATOM 710 C C . SER A 1 99 ? -15.982 -0.470 -2.184 1.00 90.56 99 SER A C 1
ATOM 712 O O . SER A 1 99 ? -16.526 -0.494 -1.081 1.00 90.56 99 SER A O 1
ATOM 714 N N . VAL A 1 100 ? -14.659 -0.411 -2.303 1.00 89.81 100 VAL A N 1
ATOM 715 C CA . VAL A 1 100 ? -13.743 -0.305 -1.165 1.00 89.81 100 VAL A CA 1
ATOM 716 C C . VAL A 1 100 ? -12.835 0.892 -1.361 1.00 89.81 100 VAL A C 1
ATOM 718 O O . VAL A 1 100 ? -12.329 1.116 -2.457 1.00 89.81 100 VAL A O 1
ATOM 721 N N . SER A 1 101 ? -12.608 1.640 -0.287 1.00 93.50 101 SER A N 1
ATOM 722 C CA . SER A 1 101 ? -11.623 2.714 -0.217 1.00 93.50 101 SER A CA 1
ATOM 723 C C . SER A 1 101 ? -10.771 2.544 1.031 1.00 93.50 101 SER A C 1
ATOM 725 O O . SER A 1 101 ? -11.299 2.297 2.117 1.00 93.50 101 SER A O 1
ATOM 727 N N . ILE A 1 102 ? -9.461 2.662 0.866 1.00 93.19 102 ILE A N 1
ATOM 728 C CA . ILE A 1 102 ? -8.444 2.565 1.903 1.00 93.19 102 ILE A CA 1
ATOM 729 C C . ILE A 1 102 ? -7.543 3.790 1.794 1.00 93.19 102 ILE A C 1
ATOM 731 O O . ILE A 1 102 ? -7.116 4.160 0.702 1.00 93.19 102 ILE A O 1
ATOM 735 N N . THR A 1 103 ? -7.202 4.360 2.941 1.00 95.00 103 THR A N 1
ATOM 736 C CA . THR A 1 103 ? -6.150 5.367 3.071 1.00 95.00 103 THR A CA 1
ATOM 737 C C . THR A 1 103 ? -5.287 4.994 4.264 1.00 95.00 103 THR A C 1
ATOM 739 O O . THR A 1 103 ? -5.829 4.792 5.342 1.00 95.00 103 THR A O 1
ATOM 742 N N . SER A 1 104 ? -3.975 4.939 4.084 1.00 94.56 104 SER A N 1
ATOM 743 C CA . SER A 1 104 ? -2.957 4.851 5.130 1.00 94.56 104 SER A CA 1
ATOM 744 C C . SER A 1 104 ? -2.031 6.045 4.965 1.00 94.56 104 SER A C 1
ATOM 746 O O . SER A 1 104 ? -1.640 6.372 3.846 1.00 94.56 104 SER A O 1
ATOM 748 N N . ILE A 1 105 ? -1.680 6.716 6.048 1.00 95.00 105 ILE A N 1
ATOM 749 C CA . ILE A 1 105 ? -0.650 7.750 6.081 1.00 95.00 105 ILE A CA 1
ATOM 750 C C . ILE A 1 105 ? 0.149 7.482 7.335 1.00 95.00 105 ILE A C 1
ATOM 752 O O . ILE A 1 105 ? -0.438 7.318 8.401 1.00 95.00 105 ILE A O 1
ATOM 756 N N . GLY A 1 106 ? 1.464 7.513 7.231 1.00 92.25 106 GLY A N 1
ATOM 757 C CA . GLY A 1 106 ? 2.284 7.336 8.403 1.00 92.25 106 GLY A CA 1
ATOM 758 C C . GLY A 1 106 ? 3.628 8.005 8.318 1.00 92.25 106 GLY A C 1
ATOM 759 O O . GLY A 1 106 ? 4.069 8.502 7.276 1.00 92.25 106 GLY A O 1
ATOM 760 N N . ASN A 1 107 ? 4.249 8.039 9.483 1.00 89.06 107 ASN A N 1
ATOM 761 C CA . ASN A 1 107 ? 5.592 8.502 9.690 1.00 89.06 107 ASN A CA 1
ATOM 762 C C . ASN A 1 107 ? 6.332 7.515 10.591 1.00 89.06 107 ASN A C 1
ATOM 764 O O . ASN A 1 107 ? 5.885 7.191 11.690 1.00 89.06 107 ASN A O 1
ATOM 768 N N . PHE A 1 108 ? 7.494 7.088 10.126 1.00 79.69 108 PHE A N 1
ATOM 769 C CA . PHE A 1 108 ? 8.449 6.315 10.891 1.00 79.69 108 PHE A CA 1
ATOM 770 C C . PHE A 1 108 ? 9.676 7.173 11.188 1.00 79.69 108 PHE A C 1
ATOM 772 O O . PHE A 1 108 ? 10.154 7.907 10.323 1.00 79.69 108 PHE A O 1
ATOM 779 N N . SER A 1 109 ? 10.224 7.032 12.389 1.00 72.94 109 SER A N 1
ATOM 780 C CA . SER A 1 109 ? 11.560 7.510 12.729 1.00 72.94 109 SER A CA 1
ATOM 781 C C . SER A 1 109 ? 12.349 6.337 13.285 1.00 72.94 109 SER A C 1
ATOM 783 O O . SER A 1 109 ? 11.903 5.712 14.246 1.00 72.94 109 SER A O 1
ATOM 785 N N . ASP A 1 110 ? 13.529 6.060 12.732 1.00 61.56 110 ASP A N 1
ATOM 786 C CA . ASP A 1 110 ? 14.469 5.171 13.409 1.00 61.56 110 ASP A CA 1
ATOM 787 C C . ASP A 1 110 ? 15.256 5.929 14.487 1.00 61.56 110 ASP A C 1
ATOM 789 O O . ASP A 1 110 ? 15.324 7.163 14.516 1.00 61.56 110 ASP A O 1
ATOM 793 N N . GLY A 1 111 ? 15.874 5.173 15.396 1.00 52.94 111 GLY A N 1
ATOM 794 C CA . GLY A 1 111 ? 16.789 5.717 16.402 1.00 52.94 111 GLY A CA 1
ATOM 795 C C . GLY A 1 111 ? 18.107 6.257 15.824 1.00 52.94 111 GLY A C 1
ATOM 796 O O . GLY A 1 111 ? 18.902 6.818 16.575 1.00 52.94 111 GLY A O 1
ATOM 797 N N . GLY A 1 112 ? 18.345 6.086 14.517 1.00 56.53 112 GLY A N 1
ATOM 798 C CA . GLY A 1 112 ? 19.481 6.635 13.773 1.00 56.53 112 GLY A CA 1
ATOM 799 C C . GLY A 1 112 ? 19.235 8.048 13.232 1.00 56.53 112 GLY A C 1
ATOM 800 O O . GLY A 1 112 ? 20.172 8.679 12.752 1.00 56.53 112 GLY A O 1
ATOM 801 N N . GLY A 1 113 ? 18.011 8.571 13.358 1.00 61.88 113 GLY A N 1
ATOM 802 C CA . GLY A 1 113 ? 17.629 9.905 12.894 1.00 61.88 113 GLY A CA 1
ATOM 803 C C . GLY A 1 113 ? 17.080 9.943 11.466 1.00 61.88 113 GLY A C 1
ATOM 804 O O . GLY A 1 113 ? 16.796 11.035 10.973 1.00 61.88 113 GLY A O 1
ATOM 805 N N . SER A 1 114 ? 16.893 8.791 10.814 1.00 72.50 114 SER A N 1
ATOM 806 C CA . SER A 1 114 ? 16.161 8.728 9.551 1.00 72.50 114 SER A CA 1
ATOM 807 C C . SER A 1 114 ? 14.665 8.789 9.826 1.00 72.50 114 SER A C 1
ATOM 809 O O . SER A 1 114 ? 14.133 8.067 10.669 1.00 72.50 114 SER A O 1
ATOM 811 N N . THR A 1 115 ? 13.969 9.651 9.096 1.00 85.06 115 THR A N 1
ATOM 812 C CA . THR A 1 115 ? 12.521 9.818 9.165 1.00 85.06 115 THR A CA 1
ATOM 813 C C . THR A 1 115 ? 11.910 9.537 7.798 1.00 85.06 115 THR A C 1
ATOM 815 O O . THR A 1 115 ? 12.274 10.164 6.803 1.00 85.06 115 THR A O 1
ATOM 818 N N . GLY A 1 116 ? 10.962 8.611 7.742 1.00 88.88 116 GLY A N 1
ATOM 819 C CA . GLY A 1 116 ? 10.224 8.241 6.542 1.00 88.88 116 GLY A CA 1
ATOM 820 C C . GLY A 1 116 ? 8.755 8.595 6.674 1.00 88.88 116 GLY A C 1
ATOM 821 O O . GLY A 1 116 ? 8.141 8.287 7.683 1.00 88.88 116 GLY A O 1
ATOM 822 N N . TRP A 1 117 ? 8.186 9.230 5.660 1.00 93.12 117 TRP A N 1
ATOM 823 C CA . TRP A 1 117 ? 6.746 9.318 5.471 1.00 93.12 117 TRP A CA 1
ATOM 824 C C . TRP A 1 117 ? 6.311 8.310 4.419 1.00 93.12 117 TRP A C 1
ATOM 826 O O . TRP A 1 117 ? 6.958 8.187 3.376 1.00 93.12 117 TRP A O 1
ATOM 836 N N . HIS A 1 118 ? 5.176 7.667 4.654 1.00 92.69 118 HIS A N 1
ATOM 837 C CA . HIS A 1 118 ? 4.496 6.828 3.677 1.00 92.69 118 HIS A CA 1
ATOM 838 C C . HIS A 1 118 ? 3.030 7.223 3.576 1.00 92.69 118 HIS A C 1
ATOM 840 O O . HIS A 1 118 ? 2.423 7.722 4.524 1.00 92.69 118 HIS A O 1
ATOM 846 N N . SER A 1 119 ? 2.447 7.004 2.407 1.00 94.50 119 SER A N 1
ATOM 847 C CA . SER A 1 119 ? 1.006 7.049 2.232 1.00 94.50 119 SER A CA 1
ATOM 848 C C . SER A 1 119 ? 0.570 6.023 1.213 1.00 94.50 119 SER A C 1
ATOM 850 O O . SER A 1 119 ? 1.163 5.929 0.142 1.00 94.50 119 SER A O 1
ATOM 852 N N . VAL A 1 120 ? -0.510 5.327 1.516 1.00 94.88 120 VAL A N 1
ATOM 853 C CA . VAL A 1 120 ? -1.142 4.362 0.632 1.00 94.88 120 VAL A CA 1
ATOM 854 C C . VAL A 1 120 ? -2.581 4.797 0.451 1.00 94.88 120 VAL A C 1
ATOM 856 O O . VAL A 1 120 ? -3.294 4.986 1.430 1.00 94.88 120 VAL A O 1
ATOM 859 N N . SER A 1 121 ? -3.036 4.942 -0.781 1.00 95.06 121 SER A N 1
ATOM 860 C CA . SER A 1 121 ? -4.460 4.971 -1.087 1.00 95.06 121 SER A CA 1
ATOM 861 C C . SER A 1 121 ? -4.794 3.755 -1.929 1.00 95.06 121 SER A C 1
ATOM 863 O O . SER A 1 121 ? -4.083 3.442 -2.877 1.00 95.06 121 SER A O 1
ATOM 865 N N . ALA A 1 122 ? -5.864 3.048 -1.593 1.00 93.75 122 ALA A N 1
ATOM 866 C CA . ALA A 1 122 ? -6.380 1.991 -2.444 1.00 93.75 122 ALA A CA 1
ATOM 867 C C . ALA A 1 122 ? -7.874 2.181 -2.662 1.00 93.75 122 ALA A C 1
ATOM 869 O O . ALA A 1 122 ? -8.607 2.526 -1.741 1.00 93.75 122 ALA A O 1
ATOM 870 N N . SER A 1 123 ? -8.334 1.950 -3.881 1.00 94.31 123 SER A N 1
ATOM 871 C CA . SER A 1 123 ? -9.757 1.944 -4.205 1.00 94.31 123 SER A CA 1
ATOM 872 C C . SER A 1 123 ? -10.063 0.806 -5.157 1.00 94.31 123 SER A C 1
ATOM 874 O O . SER A 1 123 ? -9.218 0.454 -5.974 1.00 94.31 123 SER A O 1
ATOM 876 N N . GLY A 1 124 ? -11.236 0.201 -5.050 1.00 91.81 124 GLY A N 1
ATOM 877 C CA . GLY A 1 124 ? -11.575 -0.941 -5.886 1.00 91.81 124 GLY A CA 1
ATOM 878 C C . GLY A 1 124 ? -12.969 -1.474 -5.630 1.00 91.81 124 GLY A C 1
ATOM 879 O O . GLY A 1 124 ? -13.764 -0.857 -4.922 1.00 91.81 124 GLY A O 1
ATOM 880 N N . GLU A 1 125 ? -13.236 -2.643 -6.191 1.00 89.50 125 GLU A N 1
ATOM 881 C CA . GLU A 1 125 ? -14.502 -3.360 -6.068 1.00 89.50 125 GLU A CA 1
ATOM 882 C C . GLU A 1 125 ? -14.226 -4.778 -5.572 1.00 89.50 125 GLU A C 1
ATOM 884 O O . GLU A 1 125 ? -13.339 -5.464 -6.091 1.00 89.50 125 GLU A O 1
ATOM 889 N N . LEU A 1 126 ? -14.982 -5.225 -4.569 1.00 84.25 126 LEU A N 1
ATOM 890 C CA . LEU A 1 126 ? -14.945 -6.617 -4.129 1.00 84.25 126 LEU A CA 1
ATOM 891 C C . LEU A 1 126 ? -15.527 -7.539 -5.203 1.00 84.25 126 LEU A C 1
ATOM 893 O O . LEU A 1 126 ? -16.449 -7.187 -5.938 1.00 84.25 126 LEU A O 1
ATOM 897 N N . SER A 1 127 ? -14.993 -8.754 -5.261 1.00 81.62 127 SER A N 1
ATOM 898 C CA . SER A 1 127 ? -15.537 -9.840 -6.065 1.00 81.62 127 SER A CA 1
ATOM 899 C C . SER A 1 127 ? -16.980 -10.151 -5.667 1.00 81.62 127 SER A C 1
ATOM 901 O O . SER A 1 127 ? -17.329 -10.213 -4.486 1.00 81.62 127 SER A O 1
ATOM 903 N N . SER A 1 128 ? -17.824 -10.436 -6.662 1.00 80.88 128 SER A N 1
ATOM 904 C CA . SER A 1 128 ? -19.215 -10.855 -6.447 1.00 80.88 128 SER A CA 1
ATOM 905 C C . SER A 1 128 ? -19.353 -12.201 -5.728 1.00 80.88 128 SER A C 1
ATOM 907 O O . SER A 1 128 ? -20.461 -12.588 -5.362 1.00 80.88 128 SER A O 1
ATOM 909 N N . ASN A 1 129 ? -18.251 -12.934 -5.557 1.00 71.31 129 ASN A N 1
ATOM 910 C CA . ASN A 1 129 ? -18.238 -14.248 -4.925 1.00 71.31 129 ASN A CA 1
ATOM 911 C C . ASN A 1 129 ? -18.236 -14.183 -3.387 1.00 71.31 129 ASN A C 1
ATOM 913 O O . ASN A 1 129 ? -18.323 -15.231 -2.761 1.00 71.31 129 ASN A O 1
ATOM 917 N N . ASN A 1 130 ? -18.182 -12.984 -2.785 1.00 64.19 130 ASN A N 1
ATOM 918 C CA . ASN A 1 130 ? -18.137 -12.758 -1.327 1.00 64.19 130 ASN A CA 1
ATOM 919 C C . ASN A 1 130 ? -16.948 -13.422 -0.604 1.00 64.19 130 ASN A C 1
ATOM 921 O O . ASN A 1 130 ? -16.953 -13.569 0.616 1.00 64.19 130 ASN A O 1
ATOM 925 N N . ASP A 1 131 ? -15.903 -13.760 -1.349 1.00 69.94 131 ASP A N 1
ATOM 926 C CA . ASP A 1 131 ? -14.669 -14.381 -0.866 1.00 69.94 131 ASP A CA 1
ATOM 927 C C . ASP A 1 131 ? -13.670 -13.366 -0.283 1.00 69.94 131 ASP A C 1
ATOM 929 O O . ASP A 1 131 ? -12.557 -13.733 0.065 1.00 69.94 131 ASP A O 1
ATOM 933 N N . GLY A 1 132 ? -14.030 -12.079 -0.207 1.00 70.69 132 GLY A N 1
ATOM 934 C CA . GLY A 1 132 ? -13.150 -11.004 0.262 1.00 70.69 132 GLY A CA 1
ATOM 935 C C . GLY A 1 132 ? -12.044 -10.585 -0.705 1.00 70.69 132 GLY A C 1
ATOM 936 O O . GLY A 1 132 ? -11.284 -9.674 -0.379 1.00 70.69 132 GLY A O 1
ATOM 937 N N . SER A 1 133 ? -11.976 -11.187 -1.895 1.00 75.75 133 SER A N 1
ATOM 938 C CA . SER A 1 133 ? -11.050 -10.777 -2.949 1.00 75.75 133 SER A CA 1
ATOM 939 C C . SER A 1 133 ? -11.525 -9.510 -3.666 1.00 75.75 133 SER A C 1
ATOM 941 O O . SER A 1 133 ? -12.708 -9.156 -3.652 1.00 75.75 133 SER A O 1
ATOM 943 N N . TYR A 1 134 ? -10.594 -8.824 -4.327 1.00 79.19 134 TYR A N 1
ATOM 944 C CA . TYR A 1 134 ? -10.900 -7.691 -5.198 1.00 79.19 134 TYR A CA 1
ATOM 945 C C . TYR A 1 134 ? -11.122 -8.173 -6.635 1.00 79.19 134 TYR A C 1
ATOM 947 O O . TYR A 1 134 ? -10.267 -8.852 -7.198 1.00 79.19 134 TYR A O 1
ATOM 955 N N . ALA A 1 135 ? -12.224 -7.759 -7.264 1.00 83.94 135 ALA A N 1
ATOM 956 C CA . ALA A 1 135 ? -12.409 -7.905 -8.709 1.00 83.94 135 ALA A CA 1
ATOM 957 C C . ALA A 1 135 ? -11.434 -7.000 -9.478 1.00 83.94 135 ALA A C 1
ATOM 959 O O . ALA A 1 135 ? -10.833 -7.396 -10.481 1.00 83.94 135 ALA A O 1
ATOM 960 N N . SER A 1 136 ? -11.267 -5.777 -8.975 1.00 87.81 136 SER A N 1
ATOM 961 C CA . SER A 1 136 ? -10.227 -4.846 -9.391 1.00 87.81 136 SER A CA 1
ATOM 962 C C . SER A 1 136 ? -9.888 -3.890 -8.252 1.00 87.81 136 SER A C 1
ATOM 964 O O . SER A 1 136 ? -10.735 -3.589 -7.407 1.00 87.81 136 SER A O 1
ATOM 966 N N . LYS A 1 137 ? -8.642 -3.420 -8.212 1.00 91.12 137 LYS A N 1
ATOM 967 C CA . LYS A 1 137 ? -8.198 -2.371 -7.298 1.00 91.12 137 LYS A CA 1
ATOM 968 C C . LYS A 1 137 ? -7.095 -1.527 -7.914 1.00 91.12 137 LYS A C 1
ATOM 970 O O . LYS A 1 137 ? -6.207 -2.043 -8.581 1.00 91.12 137 LYS A O 1
ATOM 975 N N . THR A 1 138 ? -7.114 -0.242 -7.612 1.00 95.88 138 THR A N 1
ATOM 976 C CA . THR A 1 138 ? -6.010 0.683 -7.837 1.00 95.88 138 THR A CA 1
ATOM 977 C C . THR A 1 138 ? -5.387 1.012 -6.492 1.00 95.88 138 THR A C 1
ATOM 979 O O . THR A 1 138 ? -6.095 1.466 -5.597 1.00 95.88 138 THR A O 1
ATOM 982 N N . ILE A 1 139 ? -4.084 0.791 -6.346 1.00 95.44 139 ILE A N 1
ATOM 983 C CA . ILE A 1 139 ? -3.294 1.138 -5.165 1.00 95.44 139 ILE A CA 1
ATOM 984 C C . ILE A 1 139 ? -2.264 2.186 -5.575 1.00 95.44 139 ILE A C 1
ATOM 986 O O . ILE A 1 139 ? -1.467 1.934 -6.470 1.00 95.44 139 ILE A O 1
ATOM 990 N N . THR A 1 140 ? -2.234 3.329 -4.903 1.00 95.81 140 THR A N 1
ATOM 991 C CA . THR A 1 140 ? -1.158 4.311 -5.002 1.00 95.81 140 THR A CA 1
ATOM 992 C C . THR A 1 140 ? -0.378 4.323 -3.693 1.00 95.81 140 THR A C 1
ATOM 994 O O . THR A 1 140 ? -0.900 4.740 -2.664 1.00 95.81 140 THR A O 1
ATOM 997 N N . SER A 1 141 ? 0.878 3.880 -3.730 1.00 94.56 141 SER A N 1
ATOM 998 C CA . SER A 1 141 ? 1.830 3.999 -2.621 1.00 94.56 141 SER A CA 1
ATOM 999 C C . SER A 1 141 ? 2.772 5.164 -2.903 1.00 94.56 141 SER A C 1
ATOM 1001 O O . SER A 1 141 ? 3.262 5.334 -4.016 1.00 94.56 141 SER A O 1
ATOM 1003 N N . SER A 1 142 ? 2.992 6.025 -1.921 1.00 94.50 142 SER A N 1
ATOM 1004 C CA . SER A 1 142 ? 3.942 7.130 -1.990 1.00 94.50 142 SER A CA 1
ATOM 1005 C C . SER A 1 142 ? 4.824 7.108 -0.759 1.00 94.50 142 SER A C 1
ATOM 1007 O O . SER A 1 142 ? 4.370 6.798 0.340 1.00 94.50 142 SER A O 1
ATOM 1009 N N . MET A 1 143 ? 6.086 7.471 -0.938 1.00 91.62 143 MET A N 1
ATOM 1010 C CA . MET A 1 143 ? 7.061 7.465 0.140 1.00 91.62 143 MET A CA 1
ATOM 1011 C C . MET A 1 143 ? 8.012 8.649 0.048 1.00 91.62 143 MET A C 1
ATOM 1013 O O . MET A 1 143 ? 8.309 9.172 -1.033 1.00 91.62 143 MET A O 1
ATOM 1017 N N . ARG A 1 144 ? 8.514 9.066 1.204 1.00 91.75 144 ARG A N 1
ATOM 1018 C CA . ARG A 1 144 ? 9.513 10.119 1.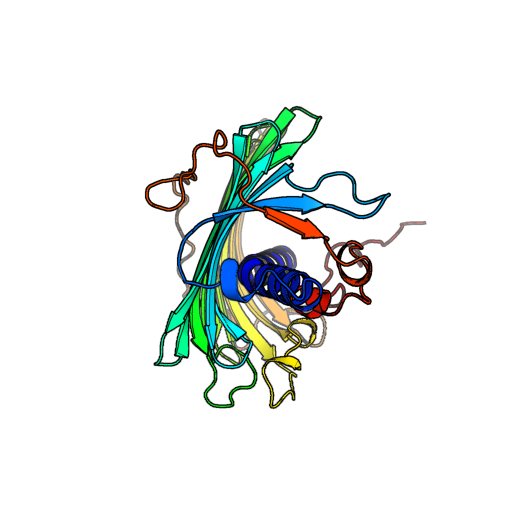330 1.00 91.75 144 ARG A CA 1
ATOM 1019 C C . ARG A 1 144 ? 10.376 9.871 2.555 1.00 91.75 144 ARG A C 1
ATOM 1021 O O . ARG A 1 144 ? 9.914 10.038 3.675 1.00 91.75 144 ARG A O 1
ATOM 1028 N N . PHE A 1 145 ? 11.644 9.577 2.334 1.00 88.19 145 PHE A N 1
ATOM 1029 C CA . PHE A 1 145 ? 12.633 9.363 3.378 1.00 88.19 145 PHE A CA 1
ATOM 1030 C C . PHE A 1 145 ? 13.614 10.526 3.445 1.00 88.19 145 PHE A C 1
ATOM 1032 O O . PHE A 1 145 ? 14.042 11.065 2.421 1.00 88.19 145 PHE A O 1
ATOM 1039 N N . ILE A 1 146 ? 13.932 10.921 4.673 1.00 85.19 146 ILE A N 1
ATOM 1040 C CA . ILE A 1 146 ? 14.916 11.937 5.022 1.00 85.19 146 ILE A CA 1
ATOM 1041 C C . ILE A 1 146 ? 15.903 11.291 5.996 1.00 85.19 146 ILE A C 1
ATOM 1043 O O . ILE A 1 146 ? 15.475 10.754 7.012 1.00 85.19 146 ILE A O 1
ATOM 1047 N N . GLY A 1 147 ? 17.201 11.339 5.707 1.00 80.50 147 GLY A N 1
ATOM 1048 C CA . GLY A 1 147 ? 18.236 10.698 6.524 1.00 80.50 147 GLY A CA 1
ATOM 1049 C C . GLY A 1 147 ? 19.549 10.551 5.760 1.00 80.50 147 GLY A C 1
ATOM 1050 O O . GLY A 1 147 ? 19.881 11.401 4.932 1.00 80.50 147 GLY A O 1
ATOM 1051 N N . ASP A 1 148 ? 20.265 9.451 6.005 1.00 74.38 148 ASP A N 1
ATOM 1052 C CA . ASP A 1 148 ? 21.511 9.114 5.294 1.00 74.38 148 ASP A CA 1
ATOM 1053 C C . ASP A 1 148 ? 21.288 8.940 3.783 1.00 74.38 148 ASP A C 1
ATOM 1055 O O . ASP A 1 148 ? 22.135 9.309 2.970 1.00 74.38 148 ASP A O 1
ATOM 1059 N N . ASN A 1 149 ? 20.103 8.450 3.408 1.00 77.25 149 ASN A N 1
ATOM 1060 C CA . ASN A 1 149 ? 19.611 8.451 2.038 1.00 77.25 149 ASN A CA 1
ATOM 1061 C C . ASN A 1 149 ? 18.307 9.247 1.982 1.00 77.25 149 ASN A C 1
ATOM 1063 O O . ASN A 1 149 ? 17.311 8.876 2.606 1.00 77.25 149 ASN A O 1
ATOM 1067 N N . ASN A 1 150 ? 18.302 10.326 1.203 1.00 88.50 150 ASN A N 1
ATOM 1068 C CA . ASN A 1 150 ? 17.088 11.096 0.954 1.00 88.50 150 ASN A CA 1
ATOM 1069 C C . ASN A 1 150 ? 16.470 10.597 -0.339 1.00 88.50 150 ASN A C 1
ATOM 1071 O O . ASN A 1 150 ? 17.080 10.736 -1.396 1.00 88.50 150 ASN A O 1
ATOM 1075 N N . TYR A 1 151 ? 15.266 10.050 -0.291 1.00 90.00 151 TYR A N 1
ATOM 1076 C CA . TYR A 1 151 ? 14.583 9.645 -1.510 1.00 90.00 151 TYR A CA 1
ATOM 1077 C C . TYR A 1 151 ? 13.082 9.794 -1.387 1.00 90.00 151 TYR A C 1
ATOM 1079 O O . TYR A 1 151 ? 12.508 9.839 -0.302 1.00 90.00 151 TYR A O 1
ATOM 1087 N N . THR A 1 152 ? 12.435 9.889 -2.532 1.00 93.62 152 THR A N 1
ATOM 1088 C CA . THR A 1 152 ? 10.993 9.926 -2.636 1.00 93.62 152 THR A CA 1
ATOM 1089 C C . THR A 1 152 ? 10.546 9.101 -3.820 1.00 93.62 152 THR A C 1
ATOM 1091 O O . THR A 1 152 ? 11.292 8.933 -4.782 1.00 93.62 152 THR A O 1
ATOM 1094 N N . GLY A 1 153 ? 9.337 8.574 -3.751 1.00 93.56 153 GLY A N 1
ATOM 1095 C CA . GLY A 1 153 ? 8.777 7.808 -4.838 1.00 93.56 153 GLY A CA 1
ATOM 1096 C C . GLY A 1 153 ? 7.271 7.734 -4.750 1.00 93.56 153 GLY A C 1
ATOM 1097 O O . GLY A 1 153 ? 6.671 8.018 -3.711 1.00 93.56 153 GLY A O 1
ATOM 1098 N N . GLN A 1 154 ? 6.686 7.349 -5.870 1.00 95.50 154 GLN A N 1
ATOM 1099 C CA . GLN A 1 154 ? 5.277 7.052 -5.996 1.00 95.50 154 GLN A CA 1
ATOM 1100 C C . GLN A 1 154 ? 5.110 5.895 -6.972 1.00 95.50 154 GLN A C 1
ATOM 1102 O O . GLN A 1 154 ? 5.689 5.901 -8.057 1.00 95.50 154 GLN A O 1
ATOM 1107 N N . MET A 1 155 ? 4.294 4.929 -6.575 1.00 95.25 155 MET A N 1
ATOM 1108 C CA . MET A 1 155 ? 3.924 3.756 -7.345 1.00 95.25 155 MET A CA 1
ATOM 1109 C C . MET A 1 155 ? 2.404 3.689 -7.420 1.00 95.25 155 MET A C 1
ATOM 1111 O O . MET A 1 155 ? 1.731 3.824 -6.403 1.00 95.25 155 MET A O 1
ATOM 1115 N N . THR A 1 156 ? 1.870 3.444 -8.608 1.00 96.38 156 THR A N 1
ATOM 1116 C CA . THR A 1 156 ? 0.460 3.151 -8.847 1.00 96.38 156 THR A CA 1
ATOM 1117 C C . THR A 1 156 ? 0.344 1.773 -9.474 1.00 96.38 156 THR A C 1
ATOM 1119 O O . THR A 1 156 ? 0.893 1.519 -10.547 1.00 96.38 156 THR A O 1
ATOM 1122 N N . LEU A 1 157 ? -0.381 0.897 -8.792 1.00 96.00 157 LEU A N 1
ATOM 1123 C CA . LEU A 1 157 ? -0.737 -0.445 -9.210 1.00 96.00 157 LEU A CA 1
ATOM 1124 C C . LEU A 1 157 ? -2.224 -0.486 -9.551 1.00 96.00 157 LEU A C 1
ATOM 1126 O O . LEU A 1 157 ? -3.058 -0.348 -8.665 1.00 96.00 157 LEU A O 1
ATOM 1130 N N . GLU A 1 158 ? -2.558 -0.740 -10.805 1.00 95.69 158 GLU A N 1
ATOM 1131 C CA . GLU A 1 158 ? -3.888 -1.176 -11.217 1.00 95.69 158 GLU A CA 1
ATOM 1132 C C . GLU A 1 158 ? -3.879 -2.701 -11.299 1.00 95.69 158 GLU A C 1
ATOM 1134 O O . GLU A 1 158 ? -3.258 -3.290 -12.181 1.00 95.69 158 GLU A O 1
ATOM 1139 N N . GLN A 1 159 ? -4.537 -3.351 -10.351 1.00 90.94 159 GLN A N 1
ATOM 1140 C CA . GLN A 1 159 ? -4.675 -4.795 -10.268 1.00 90.94 159 GLN A CA 1
ATOM 1141 C C . GLN A 1 159 ? -6.087 -5.199 -10.701 1.00 90.94 159 GLN A C 1
ATOM 1143 O O . GLN A 1 159 ? -7.080 -4.738 -10.144 1.00 90.94 159 GLN A O 1
ATOM 1148 N N . ALA A 1 160 ? -6.169 -6.108 -11.663 1.00 88.19 160 ALA A N 1
ATOM 1149 C CA . ALA A 1 160 ? -7.370 -6.870 -11.981 1.00 88.19 160 ALA A CA 1
ATOM 1150 C C . ALA A 1 160 ? -7.205 -8.317 -11.487 1.00 88.19 160 ALA A C 1
ATOM 1152 O O . ALA A 1 160 ? -6.125 -8.707 -11.042 1.00 88.19 160 ALA A O 1
ATOM 1153 N N . ALA A 1 161 ? -8.256 -9.130 -11.609 1.00 82.06 161 ALA A N 1
ATOM 1154 C CA . ALA A 1 161 ? -8.258 -10.518 -11.136 1.00 82.06 161 ALA A CA 1
ATOM 1155 C C . ALA A 1 161 ? -7.084 -11.381 -11.651 1.00 82.06 161 ALA A C 1
ATOM 1157 O O . ALA A 1 161 ? -6.626 -12.270 -10.943 1.00 82.06 161 ALA A O 1
ATOM 1158 N N . SER A 1 162 ? -6.597 -11.139 -12.873 1.00 86.00 162 SER A N 1
ATOM 1159 C CA . SER A 1 162 ? -5.538 -11.953 -13.494 1.00 86.00 162 SER A CA 1
ATOM 1160 C C . SER A 1 162 ? -4.400 -11.141 -14.114 1.00 86.00 162 SER A C 1
ATOM 1162 O O . SER A 1 162 ? -3.606 -11.669 -14.893 1.00 86.00 162 SER A O 1
ATOM 1164 N N . SER A 1 163 ? -4.334 -9.839 -13.851 1.00 92.19 163 SER A N 1
ATOM 1165 C CA . SER A 1 163 ? -3.345 -8.964 -14.479 1.00 92.19 163 SER A CA 1
ATOM 1166 C C . SER A 1 163 ? -3.055 -7.744 -13.632 1.00 92.19 163 SER A C 1
ATOM 1168 O O . SER A 1 163 ? -3.857 -7.354 -12.784 1.00 92.19 163 SER A O 1
ATOM 1170 N N . PHE A 1 164 ? -1.943 -7.092 -13.931 1.00 93.81 164 PHE A N 1
ATOM 1171 C CA . PHE A 1 164 ? -1.603 -5.822 -13.326 1.00 93.81 164 PHE A CA 1
ATOM 1172 C C . PHE A 1 164 ? -1.003 -4.844 -14.333 1.00 93.81 164 PHE A C 1
ATOM 1174 O O . PHE A 1 164 ? -0.394 -5.237 -15.330 1.00 93.81 164 PHE A O 1
ATOM 1181 N N . VAL A 1 165 ? -1.134 -3.563 -14.007 1.00 96.56 165 VAL A N 1
ATOM 1182 C CA . VAL A 1 165 ? -0.316 -2.474 -14.529 1.00 96.56 165 VAL A CA 1
ATOM 1183 C C . VAL A 1 165 ? 0.325 -1.784 -13.334 1.00 96.56 165 VAL A C 1
ATOM 1185 O O . VAL A 1 165 ? -0.372 -1.323 -12.438 1.00 96.56 165 VAL A O 1
ATOM 1188 N N . LEU A 1 166 ? 1.651 -1.717 -13.302 1.00 96.00 166 LEU A N 1
ATOM 1189 C CA . LEU A 1 166 ? 2.403 -1.034 -12.256 1.00 96.00 166 LEU A CA 1
ATOM 1190 C C . LEU A 1 166 ? 3.220 0.081 -12.893 1.00 96.00 166 LEU A C 1
ATOM 1192 O O . LEU A 1 166 ? 4.053 -0.166 -13.758 1.00 96.00 166 LEU A O 1
ATOM 1196 N N . SER A 1 167 ? 3.017 1.312 -12.453 1.00 96.88 167 SER A N 1
ATOM 1197 C CA . SER A 1 167 ? 3.766 2.467 -12.940 1.00 96.88 167 SER A CA 1
ATOM 1198 C C . SER A 1 167 ? 4.259 3.296 -11.774 1.00 96.88 167 SER A C 1
ATOM 1200 O O . SER A 1 167 ? 3.611 3.353 -10.734 1.00 96.88 167 SER A O 1
ATOM 1202 N N . GLY A 1 168 ? 5.411 3.931 -11.921 1.00 96.06 168 GLY A N 1
ATOM 1203 C CA . GLY A 1 168 ? 5.898 4.797 -10.865 1.00 96.06 168 GLY A CA 1
ATOM 1204 C C . GLY A 1 168 ? 7.322 5.258 -11.052 1.00 96.06 168 GLY A C 1
ATOM 1205 O O . GLY A 1 168 ? 7.963 5.011 -12.079 1.00 96.06 168 GLY A O 1
ATOM 1206 N N . PHE A 1 169 ? 7.797 5.962 -10.038 1.00 94.56 169 PHE A N 1
ATOM 1207 C CA . PHE A 1 169 ? 9.155 6.450 -9.969 1.00 94.56 169 PHE A CA 1
ATOM 1208 C C . PHE A 1 169 ? 9.670 6.432 -8.535 1.00 94.56 169 PHE A C 1
ATOM 1210 O O . PHE A 1 169 ? 8.914 6.553 -7.573 1.00 94.56 169 PHE A O 1
ATOM 1217 N N . GLN A 1 170 ? 10.987 6.382 -8.419 1.00 93.12 170 GLN A N 1
ATOM 1218 C CA . GLN A 1 170 ? 11.722 6.675 -7.206 1.00 93.12 170 GLN A CA 1
ATOM 1219 C C . GLN A 1 170 ? 12.922 7.534 -7.583 1.00 93.12 170 GLN A C 1
ATOM 1221 O O . GLN A 1 170 ? 13.610 7.274 -8.567 1.00 93.12 170 GLN A O 1
ATOM 1226 N N . THR A 1 171 ? 13.186 8.580 -6.817 1.00 93.94 171 THR A N 1
ATOM 1227 C CA . THR A 1 171 ? 14.348 9.435 -7.018 1.00 93.94 171 THR A CA 1
ATOM 1228 C C . THR A 1 171 ? 14.944 9.801 -5.678 1.00 93.94 171 THR A C 1
ATOM 1230 O O . THR A 1 171 ? 14.224 10.004 -4.701 1.00 93.94 171 THR A O 1
ATOM 1233 N N . GLY A 1 172 ? 16.260 9.929 -5.623 1.00 93.12 172 GLY A N 1
ATOM 1234 C CA . GLY A 1 172 ? 16.913 10.287 -4.383 1.00 93.12 172 GLY A CA 1
ATOM 1235 C C . GLY A 1 172 ? 18.391 10.568 -4.524 1.00 93.12 172 GLY A C 1
ATOM 1236 O O . GLY A 1 172 ? 18.939 10.659 -5.622 1.00 93.12 172 GLY A O 1
ATOM 1237 N N . THR A 1 173 ? 19.018 10.711 -3.368 1.00 90.56 173 THR A N 1
ATOM 1238 C CA . THR A 1 173 ? 20.441 10.943 -3.176 1.00 90.56 173 THR A CA 1
ATOM 1239 C C . THR A 1 173 ? 20.966 10.012 -2.098 1.00 90.56 173 THR A C 1
ATOM 1241 O O . THR A 1 173 ? 20.298 9.798 -1.084 1.00 90.56 173 THR A O 1
ATOM 1244 N N . PHE A 1 174 ? 22.189 9.549 -2.294 1.00 84.44 174 PHE A N 1
ATOM 1245 C CA . PHE A 1 174 ? 23.030 8.913 -1.284 1.00 84.44 174 PHE A CA 1
ATOM 1246 C C . PHE A 1 174 ? 24.301 9.760 -1.115 1.00 84.44 174 PHE A C 1
ATOM 1248 O O . PHE A 1 174 ? 24.486 10.754 -1.820 1.00 84.44 174 PHE A O 1
ATOM 1255 N N . SER A 1 175 ? 25.183 9.386 -0.189 1.00 82.12 175 SE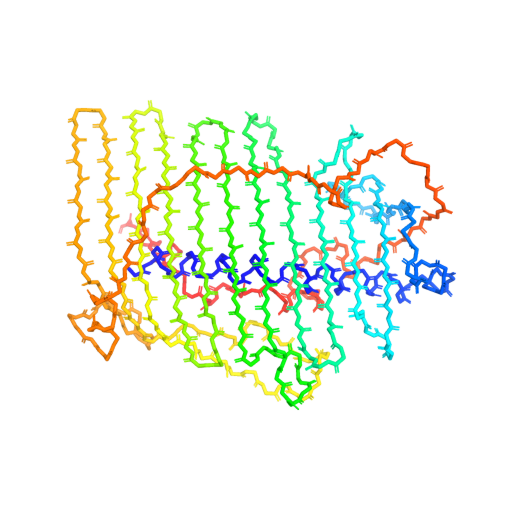R A N 1
ATOM 1256 C CA . SER A 1 175 ? 26.343 10.182 0.251 1.00 82.12 175 SER A CA 1
ATOM 1257 C C . SER A 1 175 ? 27.213 10.761 -0.876 1.00 82.12 175 SER A C 1
ATOM 1259 O O . SER A 1 175 ? 27.771 11.845 -0.723 1.00 82.12 175 SER A O 1
ATOM 1261 N N . GLU A 1 176 ? 27.330 10.055 -2.004 1.00 84.56 176 GLU A N 1
ATOM 1262 C CA . GLU A 1 176 ? 28.218 10.402 -3.125 1.00 84.56 176 GLU A CA 1
ATOM 1263 C C . GLU A 1 176 ? 27.490 10.468 -4.478 1.00 84.56 176 GLU A C 1
ATOM 1265 O O . GLU A 1 176 ? 28.120 10.371 -5.534 1.00 84.56 176 GLU A O 1
ATOM 1270 N N . GLY A 1 177 ? 26.162 10.610 -4.481 1.00 91.06 177 GLY A N 1
ATOM 1271 C CA . GLY A 1 177 ? 25.437 10.512 -5.739 1.00 91.06 177 GLY A CA 1
ATOM 1272 C C . GLY A 1 177 ? 23.931 10.675 -5.678 1.00 91.06 177 GLY A C 1
ATOM 1273 O O . GLY A 1 177 ? 23.337 11.028 -4.657 1.00 91.06 177 GLY A O 1
ATOM 1274 N N . SER A 1 178 ? 23.310 10.428 -6.823 1.00 94.12 178 SER A N 1
ATOM 1275 C CA . SER A 1 178 ? 21.867 10.509 -7.009 1.00 94.12 178 SER A CA 1
ATOM 1276 C C . SER A 1 178 ? 21.367 9.388 -7.897 1.00 94.12 178 SER A C 1
ATOM 1278 O O . SER A 1 178 ? 22.123 8.788 -8.658 1.00 94.12 178 SER A O 1
ATOM 1280 N N . PHE A 1 179 ? 20.077 9.099 -7.792 1.00 93.06 179 PHE A N 1
ATOM 1281 C CA . PHE A 1 179 ? 19.419 8.129 -8.647 1.00 93.06 179 PHE A CA 1
ATOM 1282 C C . PHE A 1 179 ? 18.008 8.579 -9.008 1.00 93.06 179 PHE A C 1
ATOM 1284 O O . PHE A 1 179 ? 17.347 9.316 -8.267 1.00 93.06 179 PHE A O 1
ATOM 1291 N N . THR A 1 180 ? 17.545 8.095 -10.150 1.00 94.56 180 THR A N 1
ATOM 1292 C CA . THR A 1 180 ? 16.180 8.217 -10.637 1.00 94.56 180 THR A CA 1
ATOM 1293 C C . THR A 1 180 ? 15.822 6.925 -11.354 1.00 94.56 180 THR A C 1
ATOM 1295 O O . THR A 1 180 ? 16.388 6.608 -12.396 1.00 94.56 180 THR A O 1
ATOM 1298 N N . ASN A 1 181 ? 14.846 6.212 -10.814 1.00 92.94 181 ASN A N 1
ATOM 1299 C CA . ASN A 1 181 ? 14.276 5.003 -11.381 1.00 92.94 181 ASN A CA 1
ATOM 1300 C C . ASN A 1 181 ? 12.835 5.307 -11.760 1.00 92.94 181 ASN A C 1
ATOM 1302 O O . ASN A 1 181 ? 12.090 5.876 -10.964 1.00 92.94 181 ASN A O 1
ATOM 1306 N N . ARG A 1 182 ? 12.432 4.962 -12.977 1.00 95.06 182 ARG A N 1
ATOM 1307 C CA . ARG A 1 182 ? 11.061 5.145 -13.452 1.00 95.06 182 ARG A CA 1
ATOM 1308 C C . ARG A 1 182 ? 10.657 3.922 -14.239 1.00 95.06 182 ARG A C 1
ATOM 1310 O O . ARG A 1 182 ? 11.473 3.369 -14.977 1.00 95.06 182 ARG A O 1
ATOM 1317 N N . MET A 1 183 ? 9.405 3.522 -14.109 1.00 95.62 183 MET A N 1
ATOM 1318 C CA . MET A 1 183 ? 8.935 2.310 -14.753 1.00 95.62 183 MET A CA 1
ATOM 1319 C C . MET A 1 183 ? 7.466 2.366 -15.135 1.00 95.62 183 MET A C 1
ATOM 1321 O O . MET A 1 183 ? 6.656 3.052 -14.511 1.00 95.62 183 MET A O 1
ATOM 1325 N N . TYR A 1 184 ? 7.148 1.576 -16.149 1.00 97.25 184 TYR A N 1
ATOM 1326 C CA . TYR A 1 184 ? 5.807 1.145 -16.493 1.00 97.25 184 TYR A CA 1
ATOM 1327 C C . TYR A 1 184 ? 5.870 -0.351 -16.787 1.00 97.25 184 TYR A C 1
ATOM 1329 O O . TYR A 1 184 ? 6.649 -0.784 -17.631 1.00 97.25 184 TYR A O 1
ATOM 1337 N N . SER A 1 185 ? 5.080 -1.138 -16.078 1.00 96.19 185 SER A N 1
ATOM 1338 C CA . SER A 1 185 ? 5.093 -2.591 -16.114 1.00 96.19 185 SER A CA 1
ATOM 1339 C C . SER A 1 185 ? 3.685 -3.117 -16.315 1.00 96.19 185 SER A C 1
ATOM 1341 O O . SER A 1 185 ? 2.729 -2.566 -15.772 1.00 96.19 185 SER A O 1
ATOM 1343 N N . THR A 1 186 ? 3.568 -4.191 -17.081 1.00 96.88 186 THR A N 1
ATOM 1344 C CA . THR A 1 186 ? 2.323 -4.930 -17.273 1.00 96.88 186 THR A CA 1
ATOM 1345 C C . THR A 1 186 ? 2.618 -6.408 -17.154 1.00 96.88 186 THR A C 1
ATOM 1347 O O . THR A 1 186 ? 3.633 -6.872 -17.680 1.00 96.88 186 THR A O 1
ATOM 1350 N N . GLY A 1 187 ? 1.721 -7.161 -16.539 1.00 94.12 187 GLY A N 1
ATOM 1351 C CA . GLY A 1 187 ? 1.916 -8.596 -16.432 1.00 94.12 187 GLY A CA 1
ATOM 1352 C C . GLY A 1 187 ? 0.715 -9.322 -15.872 1.00 94.12 187 GLY A C 1
ATOM 1353 O O . GLY A 1 187 ? -0.372 -8.761 -15.697 1.00 94.12 187 GLY A O 1
ATOM 1354 N N . GLN A 1 188 ? 0.936 -10.596 -15.602 1.00 91.06 188 GLN A N 1
ATOM 1355 C CA . GLN A 1 188 ? -0.030 -11.508 -15.038 1.00 91.06 188 GLN A CA 1
ATOM 1356 C C . GLN A 1 188 ? 0.038 -11.505 -13.511 1.00 91.06 188 GLN A C 1
ATOM 1358 O O . GLN A 1 188 ? 1.112 -11.494 -12.906 1.00 91.06 188 GLN A O 1
ATOM 1363 N N . LEU A 1 189 ? -1.137 -11.585 -12.897 1.00 87.00 189 LEU A N 1
ATOM 1364 C CA . LEU A 1 189 ? -1.286 -12.034 -11.520 1.00 87.00 189 LEU A CA 1
ATOM 1365 C C . LEU A 1 189 ? -2.006 -13.375 -11.528 1.00 87.00 189 LEU A C 1
ATOM 1367 O O . LEU A 1 189 ? -2.943 -13.583 -12.299 1.00 87.00 189 LEU A O 1
ATOM 1371 N N . ILE A 1 190 ? -1.556 -14.282 -10.675 1.00 83.12 190 ILE A N 1
ATOM 1372 C CA . ILE A 1 190 ? -2.136 -15.609 -10.519 1.00 83.12 190 ILE A CA 1
ATOM 1373 C C . ILE A 1 190 ? -2.720 -15.669 -9.113 1.00 83.12 190 ILE A C 1
ATOM 1375 O O . ILE A 1 190 ? -2.001 -15.849 -8.137 1.00 83.12 190 ILE A O 1
ATOM 1379 N N . GLU A 1 191 ? -4.028 -15.477 -9.001 1.00 75.88 191 GLU A N 1
ATOM 1380 C CA . GLU A 1 191 ? -4.768 -15.650 -7.752 1.00 75.88 191 GLU A CA 1
ATOM 1381 C C . GLU A 1 191 ? -5.220 -17.113 -7.665 1.00 75.88 191 GLU A C 1
ATOM 1383 O O . GLU A 1 191 ? -6.147 -17.520 -8.365 1.00 75.88 191 GLU A O 1
ATOM 1388 N N . ASN A 1 192 ? -4.566 -17.925 -6.828 1.00 72.81 192 ASN A N 1
ATOM 1389 C CA . ASN A 1 192 ? -4.995 -19.309 -6.581 1.00 72.81 192 ASN A CA 1
ATOM 1390 C C . ASN A 1 192 ? -5.831 -19.438 -5.298 1.00 72.81 192 ASN A C 1
ATOM 1392 O O . ASN A 1 192 ? -5.859 -20.488 -4.650 1.00 72.81 192 ASN A O 1
ATOM 1396 N N . ASN A 1 193 ? -6.485 -18.351 -4.888 1.00 73.31 193 ASN A N 1
ATOM 1397 C CA . ASN A 1 193 ? -7.381 -18.396 -3.752 1.00 73.31 193 ASN A CA 1
ATOM 1398 C C . ASN A 1 193 ? -8.670 -19.149 -4.120 1.00 73.31 193 ASN A C 1
ATOM 1400 O O . ASN A 1 193 ? -9.321 -18.859 -5.120 1.00 73.31 193 ASN A O 1
ATOM 1404 N N . THR A 1 194 ? -9.028 -20.134 -3.297 1.00 73.06 194 THR A N 1
ATOM 1405 C CA . THR A 1 194 ? -10.230 -20.970 -3.462 1.00 73.06 194 THR A CA 1
ATOM 1406 C C . THR A 1 194 ? -11.263 -20.738 -2.359 1.00 73.06 194 THR A C 1
ATOM 1408 O O . THR A 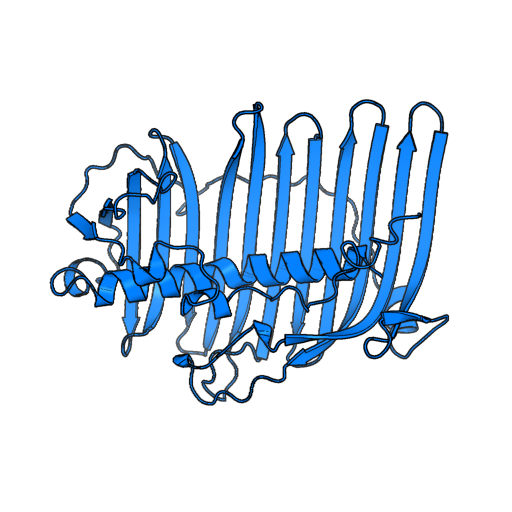1 194 ? -12.266 -21.451 -2.305 1.00 73.06 194 THR A O 1
ATOM 1411 N N . ALA A 1 195 ? -11.023 -19.759 -1.479 1.00 73.69 195 ALA A N 1
ATOM 1412 C CA . ALA A 1 195 ? -11.942 -19.379 -0.418 1.00 73.69 195 ALA A CA 1
ATOM 1413 C C . ALA A 1 195 ? -13.309 -18.970 -0.982 1.00 73.69 195 ALA A C 1
ATOM 1415 O O . ALA A 1 195 ? -13.398 -18.304 -2.011 1.00 73.69 195 ALA A O 1
ATOM 1416 N N . THR A 1 196 ? -14.376 -19.358 -0.287 1.00 73.00 196 THR A N 1
ATOM 1417 C CA . THR A 1 196 ? -15.753 -18.929 -0.585 1.00 73.00 196 THR A CA 1
ATOM 1418 C C . THR A 1 196 ? -16.279 -17.905 0.412 1.00 73.00 196 THR A C 1
ATOM 1420 O O . THR A 1 196 ? -17.347 -17.344 0.192 1.00 73.00 196 THR A O 1
ATOM 1423 N N . ASP A 1 197 ? -15.533 -17.669 1.491 1.00 70.75 197 ASP A N 1
ATOM 1424 C CA . ASP A 1 197 ? -15.890 -16.779 2.586 1.00 70.75 197 ASP A CA 1
ATOM 1425 C C . ASP A 1 197 ? -14.749 -15.789 2.849 1.00 70.75 197 ASP A C 1
ATOM 1427 O O . ASP A 1 197 ? -13.568 -16.130 2.745 1.00 70.75 197 ASP A O 1
ATOM 1431 N N . PHE A 1 198 ? -15.108 -14.563 3.240 1.00 68.31 198 PHE A N 1
ATOM 1432 C CA . PHE A 1 198 ? -14.162 -13.491 3.584 1.00 68.31 198 PHE A CA 1
ATOM 1433 C C . PHE A 1 198 ? -13.134 -13.920 4.644 1.00 68.31 198 PHE A C 1
ATOM 1435 O O . PHE A 1 198 ? -11.969 -13.514 4.614 1.00 68.31 198 PHE A O 1
ATOM 1442 N N . ASP A 1 199 ? -13.565 -14.766 5.581 1.00 69.81 199 ASP A N 1
ATOM 1443 C CA . ASP A 1 199 ? -12.727 -15.263 6.665 1.00 69.81 199 ASP A CA 1
ATOM 1444 C C . ASP A 1 199 ? -11.684 -16.288 6.220 1.00 69.81 199 ASP A C 1
ATOM 1446 O O . ASP A 1 199 ? -10.788 -16.576 7.004 1.00 69.81 199 ASP A O 1
ATOM 1450 N N . ASP A 1 200 ? -11.731 -16.774 4.983 1.00 74.69 200 ASP A N 1
ATOM 1451 C CA . ASP A 1 200 ? -10.770 -17.747 4.458 1.00 74.69 200 ASP A CA 1
ATOM 1452 C C . ASP A 1 200 ? -9.858 -17.154 3.370 1.00 74.69 200 ASP A C 1
ATOM 1454 O O . ASP A 1 200 ? -8.936 -17.826 2.902 1.00 74.69 200 ASP A O 1
ATOM 1458 N N . TYR A 1 201 ? -10.061 -15.885 2.988 1.00 78.62 201 TYR A N 1
ATOM 1459 C CA . TYR A 1 201 ? -9.193 -15.197 2.032 1.00 78.62 201 TYR A CA 1
ATOM 1460 C C . TYR A 1 201 ? -7.740 -15.155 2.517 1.00 78.62 201 TYR A C 1
ATOM 1462 O O . TYR A 1 201 ? -7.457 -14.665 3.614 1.00 78.62 201 TYR A O 1
ATOM 1470 N N . ASN A 1 202 ? -6.808 -15.598 1.671 1.00 80.31 202 ASN A N 1
ATOM 1471 C CA . ASN A 1 202 ? -5.377 -15.543 1.954 1.00 80.31 202 ASN A CA 1
ATOM 1472 C C . ASN A 1 202 ? -4.610 -14.936 0.774 1.00 80.31 202 ASN A C 1
ATOM 1474 O O . ASN A 1 202 ? -4.436 -15.591 -0.256 1.00 80.31 202 ASN A O 1
ATOM 1478 N N . ILE A 1 203 ? -4.095 -13.712 0.952 1.00 79.88 203 ILE A N 1
ATOM 1479 C CA . ILE A 1 203 ? -3.340 -13.001 -0.091 1.00 79.88 203 ILE A CA 1
ATOM 1480 C C . ILE A 1 203 ? -2.024 -13.703 -0.429 1.00 79.88 203 ILE A C 1
ATOM 1482 O O . ILE A 1 203 ? -1.473 -13.497 -1.502 1.00 79.88 203 ILE A O 1
ATOM 1486 N N . GLN A 1 204 ? -1.524 -14.569 0.456 1.00 79.62 204 GLN A N 1
ATOM 1487 C CA . GLN A 1 204 ? -0.309 -15.352 0.222 1.00 79.62 204 GLN A CA 1
ATOM 1488 C C . GLN A 1 204 ? -0.442 -16.336 -0.948 1.00 79.62 204 GLN A C 1
ATOM 1490 O O . GLN A 1 204 ? 0.571 -16.846 -1.420 1.00 79.62 204 GLN A O 1
ATOM 1495 N N . ASN A 1 205 ? -1.671 -16.604 -1.406 1.00 78.62 205 ASN A N 1
ATOM 1496 C CA . ASN A 1 205 ? -1.952 -17.423 -2.585 1.00 78.62 205 ASN A CA 1
ATOM 1497 C C . ASN A 1 205 ? -1.897 -16.635 -3.900 1.00 78.62 205 ASN A C 1
ATOM 1499 O O . ASN A 1 205 ? -2.025 -17.233 -4.971 1.00 78.62 205 ASN A O 1
ATOM 1503 N N . LEU A 1 206 ? -1.741 -15.313 -3.833 1.00 81.06 206 LEU A N 1
ATOM 1504 C CA . LEU A 1 206 ? -1.440 -14.501 -4.998 1.00 81.06 206 LEU A CA 1
ATOM 1505 C C . LEU A 1 206 ? -0.013 -14.815 -5.446 1.00 81.06 206 LEU A C 1
ATOM 1507 O O . LEU A 1 206 ? 0.882 -14.912 -4.613 1.00 81.06 206 LEU A O 1
ATOM 1511 N N . ALA A 1 207 ? 0.223 -14.913 -6.746 1.00 78.88 207 ALA A N 1
ATOM 1512 C CA . ALA A 1 207 ? 1.544 -15.095 -7.328 1.00 78.88 207 ALA A CA 1
ATOM 1513 C C . ALA A 1 207 ? 1.752 -14.174 -8.533 1.00 78.88 207 ALA A C 1
ATOM 1515 O O . ALA A 1 207 ? 0.806 -13.720 -9.184 1.00 78.88 207 ALA A O 1
ATOM 1516 N N . TYR A 1 208 ? 3.020 -13.895 -8.805 1.00 82.94 208 TYR A N 1
ATOM 1517 C CA . TYR A 1 208 ? 3.469 -13.108 -9.941 1.00 82.94 208 TYR A CA 1
ATOM 1518 C C . TYR A 1 208 ? 3.704 -14.020 -11.144 1.00 82.94 208 TYR A C 1
ATOM 1520 O O . TYR A 1 208 ? 4.420 -15.009 -11.018 1.00 82.94 208 TYR A O 1
ATOM 1528 N N . GLY A 1 209 ? 3.083 -13.711 -12.282 1.00 86.25 209 GLY A N 1
ATOM 1529 C CA . GLY A 1 209 ? 3.272 -14.466 -13.520 1.00 86.25 209 GLY A CA 1
ATOM 1530 C C . GLY A 1 209 ? 4.158 -13.732 -14.526 1.00 86.25 209 GLY A C 1
ATOM 1531 O O . GLY A 1 209 ? 4.945 -12.848 -14.174 1.00 86.25 209 GLY A O 1
ATOM 1532 N N . ASP A 1 210 ? 4.003 -14.092 -15.796 1.00 90.38 210 ASP A N 1
ATOM 1533 C CA . ASP A 1 210 ? 4.699 -13.468 -16.922 1.00 90.38 210 ASP A CA 1
ATOM 1534 C C . ASP A 1 210 ? 4.466 -11.955 -16.978 1.00 90.38 210 ASP A C 1
ATOM 1536 O O . ASP A 1 210 ? 3.409 -11.440 -16.600 1.00 90.38 210 ASP A O 1
ATOM 1540 N N . GLY A 1 211 ? 5.431 -11.223 -17.523 1.00 93.81 211 GLY A N 1
ATOM 1541 C CA . GLY A 1 211 ? 5.215 -9.814 -17.818 1.00 93.81 211 GLY A CA 1
ATOM 1542 C C . GLY A 1 211 ? 6.410 -9.108 -18.430 1.00 93.81 211 GLY A C 1
ATOM 1543 O O . GLY A 1 211 ? 7.415 -9.721 -18.796 1.00 93.81 211 GLY A O 1
ATOM 1544 N N . ALA A 1 212 ? 6.266 -7.797 -18.587 1.00 95.31 212 ALA A N 1
ATOM 1545 C CA . ALA A 1 212 ? 7.312 -6.932 -19.102 1.00 95.31 212 ALA A CA 1
ATOM 1546 C C . ALA A 1 212 ? 7.239 -5.531 -18.489 1.00 95.31 212 ALA A C 1
ATOM 1548 O O . ALA A 1 212 ? 6.180 -5.081 -18.049 1.00 95.31 212 ALA A O 1
ATOM 1549 N N . ALA A 1 213 ? 8.366 -4.821 -18.494 1.00 95.19 213 ALA A N 1
ATOM 1550 C CA . ALA A 1 213 ? 8.466 -3.454 -18.009 1.00 95.19 213 ALA A CA 1
ATOM 1551 C C . ALA A 1 213 ? 9.334 -2.589 -18.922 1.00 95.19 213 ALA A C 1
ATOM 1553 O O . ALA A 1 213 ? 10.439 -2.982 -19.288 1.00 95.19 213 ALA A O 1
ATOM 1554 N N . SER A 1 214 ? 8.846 -1.390 -19.232 1.00 96.12 214 SER A N 1
ATOM 1555 C CA . SER A 1 214 ? 9.653 -0.287 -19.740 1.00 96.12 214 SER A CA 1
ATOM 1556 C C . SER A 1 214 ? 10.295 0.430 -18.558 1.00 96.12 214 SER A C 1
ATOM 1558 O O . SER A 1 214 ? 9.598 0.890 -17.651 1.00 96.12 214 SER A O 1
ATOM 1560 N N . LEU A 1 215 ? 11.620 0.525 -18.569 1.00 94.06 215 LEU A N 1
ATOM 1561 C CA . LEU A 1 215 ? 12.431 1.058 -17.481 1.00 94.06 215 LEU A CA 1
ATOM 1562 C C . LEU A 1 215 ? 13.232 2.252 -17.980 1.00 94.06 215 LEU A C 1
ATOM 1564 O O . LEU A 1 215 ? 13.836 2.190 -19.047 1.00 94.06 215 LEU A O 1
ATOM 1568 N N . ILE A 1 216 ? 13.269 3.321 -17.186 1.00 94.81 216 ILE A N 1
ATOM 1569 C CA . ILE A 1 216 ? 14.199 4.431 -17.377 1.00 94.81 216 ILE A CA 1
ATOM 1570 C C . ILE A 1 216 ? 14.930 4.656 -16.063 1.00 94.81 216 ILE A C 1
ATOM 1572 O O . ILE A 1 216 ? 14.350 5.163 -15.100 1.00 94.81 216 ILE A O 1
ATOM 1576 N N . LEU A 1 217 ? 16.196 4.250 -16.037 1.00 92.94 217 LEU A N 1
ATOM 1577 C CA . LEU A 1 217 ? 17.059 4.281 -14.863 1.00 92.94 217 LEU A CA 1
ATOM 1578 C C . LEU A 1 217 ? 18.198 5.264 -15.103 1.00 92.94 217 LEU A C 1
ATOM 1580 O O . LEU A 1 217 ? 18.773 5.310 -16.189 1.00 92.94 217 LEU A O 1
ATOM 1584 N N . SER A 1 218 ? 18.547 6.031 -14.082 1.00 93.94 218 SER A N 1
ATOM 1585 C CA . SER A 1 218 ? 19.697 6.922 -14.089 1.00 93.94 218 SER A CA 1
ATOM 1586 C C . SER A 1 218 ? 20.319 6.940 -12.706 1.00 93.94 218 SER A C 1
ATOM 1588 O O . SER A 1 218 ? 19.606 7.072 -11.716 1.00 93.94 218 SER A O 1
ATOM 1590 N N . ALA A 1 219 ? 21.641 6.859 -12.630 1.00 93.62 219 ALA A N 1
ATOM 1591 C CA . ALA A 1 219 ? 22.375 7.038 -11.388 1.00 93.62 219 ALA A CA 1
ATOM 1592 C C . ALA A 1 219 ? 23.677 7.791 -11.649 1.00 93.62 219 ALA A C 1
ATOM 1594 O O . ALA A 1 219 ? 24.368 7.529 -12.633 1.00 93.62 219 ALA A O 1
ATOM 1595 N N . THR A 1 220 ? 24.010 8.720 -10.763 1.00 94.25 220 THR A N 1
ATOM 1596 C CA . THR A 1 220 ? 25.272 9.455 -10.774 1.00 94.25 220 THR A CA 1
ATOM 1597 C C . THR A 1 220 ? 26.067 9.062 -9.539 1.00 94.25 220 THR A C 1
ATOM 1599 O O . THR A 1 220 ? 25.543 9.150 -8.432 1.00 94.25 220 THR A O 1
ATOM 1602 N N . PHE A 1 221 ? 27.320 8.650 -9.728 1.00 89.94 221 PHE A N 1
ATOM 1603 C CA . PHE A 1 221 ? 28.279 8.311 -8.676 1.00 89.94 221 PHE A CA 1
ATOM 1604 C C . PHE A 1 221 ? 29.512 9.206 -8.850 1.00 89.94 221 PHE A C 1
ATOM 1606 O O . PHE A 1 221 ? 30.308 9.007 -9.767 1.00 89.94 221 PHE A O 1
ATOM 1613 N N . GLY A 1 222 ? 29.663 10.231 -8.010 1.00 86.25 222 GLY A N 1
ATOM 1614 C CA . GLY A 1 222 ? 30.698 11.249 -8.208 1.00 86.25 222 GLY A CA 1
ATOM 1615 C C . GLY A 1 222 ? 30.541 11.983 -9.548 1.00 86.25 222 GLY A C 1
ATOM 1616 O O . GLY A 1 222 ? 29.564 12.702 -9.749 1.00 86.25 222 GLY A O 1
ATOM 1617 N N . GLU A 1 223 ? 31.511 11.820 -10.455 1.00 85.81 223 GLU A N 1
ATOM 1618 C CA . GLU A 1 223 ? 31.488 12.413 -11.806 1.00 85.81 223 GLU A CA 1
ATOM 1619 C C . GLU A 1 223 ? 30.884 11.478 -12.871 1.00 85.81 223 GLU A C 1
ATOM 1621 O O . GLU A 1 223 ? 30.549 11.930 -13.969 1.00 85.81 223 GLU A O 1
ATOM 1626 N N . ASP A 1 224 ? 30.708 10.192 -12.557 1.00 91.00 224 ASP A N 1
ATOM 1627 C CA . ASP A 1 224 ? 30.229 9.189 -13.504 1.00 91.00 224 ASP A CA 1
ATOM 1628 C C . ASP A 1 224 ? 28.703 9.109 -13.490 1.00 91.00 224 ASP A C 1
ATOM 1630 O O . ASP A 1 224 ? 28.069 9.090 -12.437 1.00 91.00 224 ASP A O 1
ATOM 1634 N N . THR A 1 225 ? 28.093 9.043 -14.674 1.00 92.00 225 THR A N 1
ATOM 1635 C CA . THR A 1 225 ? 26.642 8.877 -14.822 1.00 92.00 225 THR A CA 1
ATOM 1636 C C . THR A 1 225 ? 26.332 7.653 -15.666 1.00 92.00 225 THR A C 1
ATOM 1638 O O . THR A 1 225 ? 26.819 7.505 -16.786 1.00 92.00 225 THR A O 1
ATOM 1641 N N . PHE A 1 226 ? 25.478 6.795 -15.122 1.00 91.81 226 PHE A N 1
ATOM 1642 C CA . PHE A 1 226 ? 24.841 5.684 -15.807 1.00 91.81 226 PHE A CA 1
ATOM 1643 C C . PHE A 1 226 ? 23.403 6.068 -16.157 1.00 91.81 226 PHE A C 1
ATOM 1645 O O . PHE A 1 226 ? 22.687 6.600 -15.310 1.00 91.81 226 PHE A O 1
ATOM 1652 N N . SER A 1 227 ? 22.968 5.763 -17.380 1.00 93.25 227 SER A N 1
ATOM 1653 C CA . SER A 1 227 ? 21.565 5.866 -17.784 1.00 93.25 227 SER A CA 1
ATOM 1654 C C . SER A 1 227 ? 21.174 4.713 -18.699 1.00 93.25 227 SER A C 1
ATOM 1656 O O . SER A 1 227 ? 21.930 4.369 -19.610 1.00 93.25 227 SER A O 1
ATOM 1658 N N . MET A 1 228 ? 19.975 4.178 -18.508 1.00 92.56 228 MET A N 1
ATOM 1659 C CA . MET A 1 228 ? 19.413 3.084 -19.289 1.00 92.56 228 MET A CA 1
ATOM 1660 C C . MET A 1 228 ? 17.946 3.370 -19.597 1.00 92.56 228 MET A C 1
ATOM 1662 O O . MET A 1 228 ? 17.204 3.823 -18.727 1.00 92.56 228 MET A O 1
ATOM 1666 N N . GLU A 1 229 ? 17.540 3.072 -20.827 1.00 94.19 229 GLU A N 1
ATOM 1667 C CA . GLU A 1 229 ? 16.146 3.057 -21.260 1.00 94.19 229 GLU A CA 1
ATOM 1668 C C . GLU A 1 229 ? 15.922 1.796 -22.090 1.00 94.19 229 GLU A C 1
ATOM 1670 O O . GLU A 1 229 ? 16.499 1.646 -23.168 1.00 94.19 229 GLU A O 1
ATOM 1675 N N . GLU A 1 230 ? 15.138 0.860 -21.560 1.00 93.56 230 GLU A N 1
ATOM 1676 C CA . GLU A 1 230 ? 14.885 -0.419 -22.220 1.00 93.56 230 GLU A CA 1
ATOM 1677 C C . GLU A 1 230 ? 13.561 -1.053 -21.792 1.00 93.56 230 GLU A C 1
ATOM 1679 O O . GLU A 1 230 ? 12.958 -0.671 -20.788 1.00 93.56 230 GLU A O 1
ATOM 1684 N N . VAL A 1 231 ? 13.131 -2.056 -22.560 1.00 94.69 231 VAL A N 1
ATOM 1685 C CA . VAL A 1 231 ? 12.004 -2.923 -22.215 1.00 94.69 231 VAL A CA 1
ATOM 1686 C C . VAL A 1 231 ? 12.553 -4.298 -21.852 1.00 94.69 231 VAL A C 1
ATOM 1688 O O . VAL A 1 231 ? 13.165 -4.958 -22.689 1.00 94.69 231 VAL A O 1
ATOM 1691 N N . GLN A 1 232 ? 12.317 -4.732 -20.617 1.00 93.06 232 GLN A N 1
ATOM 1692 C CA . GLN A 1 232 ? 12.677 -6.066 -20.135 1.00 93.06 232 GLN A CA 1
ATOM 1693 C C . GLN A 1 232 ? 11.429 -6.940 -20.033 1.00 93.06 232 GLN A C 1
ATOM 1695 O O . GLN A 1 232 ? 10.403 -6.473 -19.544 1.00 93.06 232 GLN A O 1
ATOM 1700 N N . SER A 1 233 ? 11.528 -8.207 -20.434 1.00 93.75 233 SER A N 1
ATOM 1701 C CA . SER A 1 233 ? 10.458 -9.204 -20.278 1.00 93.75 233 SER A CA 1
ATOM 1702 C C . SER A 1 233 ? 10.940 -10.361 -19.407 1.00 93.75 233 SER A C 1
ATOM 1704 O O . SER A 1 233 ? 12.146 -10.598 -19.319 1.00 93.75 233 SER A O 1
ATOM 1706 N N . TRP A 1 234 ? 10.022 -11.060 -18.747 1.00 90.50 234 TRP A N 1
ATOM 1707 C CA . TRP A 1 234 ? 10.335 -12.235 -17.935 1.00 90.50 234 TRP A CA 1
ATOM 1708 C C . TRP A 1 234 ? 9.260 -13.310 -18.038 1.00 90.50 234 TRP A C 1
ATOM 1710 O O . TRP A 1 234 ? 8.099 -13.028 -18.348 1.00 90.50 234 TRP A O 1
ATOM 1720 N N . ASN A 1 235 ? 9.675 -14.525 -17.712 1.00 86.25 235 ASN A N 1
ATOM 1721 C CA . ASN A 1 235 ? 8.817 -15.682 -17.555 1.00 86.25 235 ASN A CA 1
ATOM 1722 C C . ASN A 1 235 ? 8.504 -15.890 -16.067 1.00 86.25 235 ASN A C 1
ATOM 1724 O O . ASN A 1 235 ? 9.413 -15.945 -15.241 1.00 86.25 235 ASN A O 1
ATOM 1728 N N . GLY A 1 236 ? 7.228 -15.967 -15.707 1.00 79.19 236 GLY A N 1
ATOM 1729 C CA . GLY A 1 236 ? 6.768 -16.201 -14.342 1.00 79.19 236 GLY A CA 1
ATOM 1730 C C . GLY A 1 236 ? 7.006 -17.632 -13.861 1.00 79.19 236 GLY A C 1
ATOM 1731 O O . GLY A 1 236 ? 7.226 -17.828 -12.669 1.00 79.19 236 GLY A O 1
ATOM 1732 N N . ASP A 1 237 ? 7.029 -18.614 -14.768 1.00 77.94 237 ASP A N 1
ATOM 1733 C CA . ASP A 1 237 ? 7.267 -20.021 -14.422 1.00 77.94 237 ASP A CA 1
ATOM 1734 C C . ASP A 1 237 ? 8.742 -20.290 -14.099 1.00 77.94 237 ASP A C 1
ATOM 1736 O O . ASP A 1 237 ? 9.049 -21.091 -13.214 1.00 77.94 237 ASP A O 1
ATOM 1740 N N . THR A 1 238 ? 9.664 -19.650 -14.829 1.00 75.12 238 THR A N 1
ATOM 1741 C CA . THR A 1 238 ? 11.113 -19.884 -14.682 1.00 75.12 238 THR A CA 1
ATOM 1742 C C . THR A 1 238 ? 11.858 -18.765 -13.972 1.00 75.12 238 THR A C 1
ATOM 1744 O O . THR A 1 238 ? 13.038 -18.940 -13.697 1.00 75.12 238 THR A O 1
ATOM 1747 N N . THR A 1 239 ? 11.199 -17.630 -13.721 1.00 71.25 239 THR A N 1
ATOM 1748 C CA . THR A 1 239 ? 11.800 -16.375 -13.232 1.00 71.25 239 THR A CA 1
ATOM 1749 C C . THR A 1 239 ? 12.950 -15.849 -14.098 1.00 71.25 239 THR A C 1
ATOM 1751 O O . THR A 1 239 ? 13.684 -14.954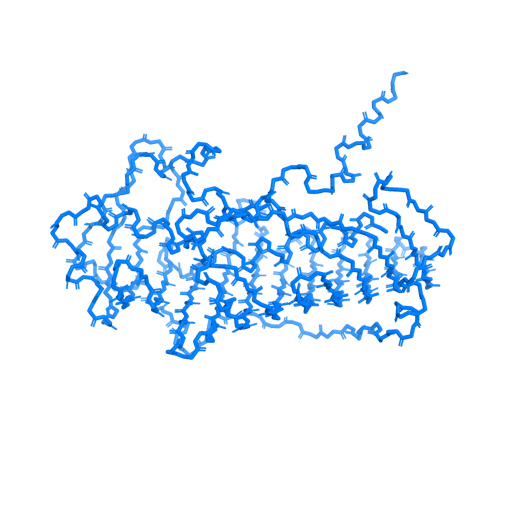 -13.686 1.00 71.25 239 THR A O 1
ATOM 1754 N N . GLU A 1 240 ? 13.108 -16.354 -15.324 1.00 79.88 240 GLU A N 1
ATOM 1755 C CA . GLU A 1 240 ? 14.179 -15.943 -16.226 1.00 79.88 240 GLU A CA 1
ATOM 1756 C C . GLU A 1 240 ? 13.786 -14.703 -17.035 1.00 79.88 240 GLU A C 1
ATOM 1758 O O . GLU A 1 240 ? 12.629 -14.500 -17.416 1.00 79.88 240 GLU A O 1
ATOM 1763 N N . ALA A 1 241 ? 14.785 -13.872 -17.340 1.00 84.44 241 ALA A N 1
ATOM 1764 C CA . ALA A 1 241 ? 14.623 -12.802 -18.310 1.00 84.44 241 ALA A CA 1
ATOM 1765 C C . ALA A 1 241 ? 14.466 -13.392 -19.718 1.00 84.44 241 ALA A C 1
ATOM 1767 O O . ALA A 1 241 ? 15.264 -14.222 -20.154 1.00 84.44 241 ALA A O 1
ATOM 1768 N N . GLU A 1 242 ? 13.481 -12.899 -20.459 1.00 88.19 242 GLU A N 1
ATOM 1769 C CA . GLU A 1 242 ? 13.223 -13.307 -21.834 1.00 88.19 242 GLU A CA 1
ATOM 1770 C C . GLU A 1 242 ? 13.402 -12.131 -22.792 1.00 88.19 242 GLU A C 1
ATOM 1772 O O . GLU A 1 242 ? 13.155 -10.970 -22.458 1.00 88.19 242 GLU A O 1
ATOM 1777 N N . ALA A 1 243 ? 13.811 -12.435 -24.026 1.00 88.25 243 ALA A N 1
ATOM 1778 C CA . ALA A 1 243 ? 13.962 -11.416 -25.059 1.00 88.25 243 ALA A CA 1
ATOM 1779 C C . ALA A 1 243 ? 12.624 -10.731 -25.395 1.00 88.25 243 ALA A C 1
ATOM 1781 O O . ALA A 1 243 ? 12.608 -9.544 -25.715 1.00 88.25 243 ALA A O 1
ATOM 1782 N N . SER A 1 244 ? 11.515 -11.479 -25.352 1.00 93.75 244 SER A N 1
ATOM 1783 C CA . SER A 1 244 ? 10.153 -10.971 -25.526 1.00 93.75 244 SER A CA 1
ATOM 1784 C C . SER A 1 244 ? 9.121 -12.033 -25.129 1.00 93.75 244 SER A C 1
ATOM 1786 O O . SER A 1 244 ? 9.363 -13.218 -25.339 1.00 93.75 244 SER A O 1
ATOM 1788 N N . ASN A 1 245 ? 7.965 -11.588 -24.640 1.00 94.44 245 ASN A N 1
ATOM 1789 C CA . ASN A 1 245 ? 6.752 -12.359 -24.380 1.00 94.44 245 ASN A CA 1
ATOM 1790 C C . ASN A 1 245 ? 5.504 -11.540 -24.795 1.00 94.44 245 ASN A C 1
ATOM 1792 O O . ASN A 1 245 ? 5.618 -10.466 -25.398 1.00 94.44 245 ASN A O 1
ATOM 1796 N N . ASP A 1 246 ? 4.307 -12.017 -24.447 1.00 95.69 246 ASP A N 1
ATOM 1797 C CA . ASP A 1 246 ? 3.031 -11.377 -24.809 1.00 95.69 246 ASP A CA 1
ATOM 1798 C C . ASP A 1 246 ? 2.838 -9.966 -24.210 1.00 95.69 246 ASP A C 1
ATOM 1800 O O . ASP A 1 246 ? 2.036 -9.176 -24.715 1.00 95.69 246 ASP A O 1
ATOM 1804 N N . TYR A 1 247 ? 3.603 -9.606 -23.176 1.00 96.50 247 TYR A N 1
ATOM 1805 C CA . TYR A 1 247 ? 3.509 -8.320 -22.481 1.00 96.50 247 TYR A CA 1
ATOM 1806 C C . TYR A 1 247 ? 4.511 -7.279 -22.996 1.00 96.50 247 TYR A C 1
ATOM 1808 O O . TYR A 1 247 ? 4.314 -6.082 -22.772 1.00 96.50 247 TYR A O 1
ATOM 1816 N N . THR A 1 248 ? 5.560 -7.685 -23.726 1.00 96.94 248 THR A N 1
ATOM 1817 C CA . THR A 1 248 ? 6.646 -6.792 -24.178 1.00 96.94 248 THR A CA 1
ATOM 1818 C C . THR A 1 248 ? 6.134 -5.582 -24.954 1.00 96.94 248 THR A C 1
ATOM 1820 O O . THR A 1 248 ? 6.572 -4.456 -24.721 1.00 96.94 248 THR A O 1
ATOM 1823 N N . VAL A 1 249 ? 5.191 -5.795 -25.877 1.00 97.38 249 VAL A N 1
ATOM 1824 C CA . VAL A 1 249 ? 4.652 -4.719 -26.724 1.00 97.38 249 VAL A CA 1
ATOM 1825 C C . VAL A 1 249 ? 3.835 -3.727 -25.896 1.00 97.38 249 VAL A C 1
ATOM 1827 O O . VAL A 1 249 ? 3.972 -2.521 -26.089 1.00 97.38 249 VAL A O 1
ATOM 1830 N N . ALA A 1 250 ? 3.012 -4.219 -24.965 1.00 97.06 250 ALA A N 1
ATOM 1831 C CA . ALA A 1 250 ? 2.199 -3.373 -24.097 1.00 97.06 250 ALA A CA 1
ATOM 1832 C C . ALA A 1 250 ? 3.075 -2.546 -23.145 1.00 97.06 250 ALA A C 1
ATOM 1834 O O . ALA A 1 250 ? 2.882 -1.336 -23.038 1.00 97.06 250 ALA A O 1
ATOM 1835 N N . ALA A 1 251 ? 4.087 -3.167 -22.535 1.00 96.69 251 ALA A N 1
ATOM 1836 C CA . ALA A 1 251 ? 5.046 -2.477 -21.680 1.00 96.69 251 ALA A CA 1
ATOM 1837 C C . ALA A 1 251 ? 5.829 -1.397 -22.444 1.00 96.69 251 ALA A C 1
ATOM 1839 O O . ALA A 1 251 ? 5.952 -0.278 -21.952 1.00 96.69 251 ALA A O 1
ATOM 1840 N N . GLY A 1 252 ? 6.299 -1.694 -23.663 1.00 96.12 252 GLY A N 1
ATOM 1841 C CA . GLY A 1 252 ? 7.031 -0.739 -24.504 1.00 96.12 252 GLY A CA 1
ATOM 1842 C C . GLY A 1 252 ? 6.178 0.391 -25.094 1.00 96.12 252 GLY A C 1
ATOM 1843 O O . GLY A 1 252 ? 6.709 1.443 -25.438 1.00 96.12 252 GLY A O 1
ATOM 1844 N N . ALA A 1 253 ? 4.862 0.195 -25.211 1.00 96.44 253 ALA A N 1
ATOM 1845 C CA . ALA A 1 253 ? 3.913 1.251 -25.574 1.00 96.44 253 ALA A CA 1
ATOM 1846 C C . ALA A 1 253 ? 3.430 2.064 -24.358 1.00 96.44 253 ALA A C 1
ATOM 1848 O O . ALA A 1 253 ? 2.800 3.113 -24.521 1.00 96.44 253 ALA A O 1
ATOM 1849 N N . GLY A 1 254 ? 3.696 1.568 -23.151 1.00 94.62 254 GLY A N 1
ATOM 1850 C CA . GLY A 1 254 ? 3.342 2.204 -21.897 1.00 94.62 254 GLY A CA 1
ATOM 1851 C C . GLY A 1 254 ? 4.065 3.525 -21.670 1.00 94.62 254 GLY A C 1
ATOM 1852 O O . GLY A 1 254 ? 5.157 3.771 -22.177 1.00 94.62 254 GLY A O 1
ATOM 1853 N N . THR A 1 255 ? 3.449 4.402 -20.879 1.00 95.25 255 THR A N 1
ATOM 1854 C CA . THR A 1 255 ? 4.065 5.681 -20.516 1.00 95.25 255 THR A CA 1
ATOM 1855 C C . THR A 1 255 ? 4.777 5.548 -19.182 1.00 95.25 255 THR A C 1
ATOM 1857 O O . THR A 1 255 ? 4.143 5.379 -18.143 1.00 95.25 255 THR A O 1
ATOM 1860 N N . VAL A 1 256 ? 6.102 5.668 -19.210 1.00 94.06 256 VAL A N 1
ATOM 1861 C CA . VAL A 1 256 ? 6.908 5.808 -17.996 1.00 94.06 256 VAL A CA 1
ATOM 1862 C C . VAL A 1 256 ? 6.642 7.196 -17.393 1.00 94.06 256 VAL A C 1
ATOM 1864 O O . VAL A 1 256 ? 6.816 8.196 -18.098 1.00 94.06 256 VAL A O 1
ATOM 1867 N N . PRO A 1 257 ? 6.219 7.299 -16.120 1.00 94.44 257 PRO A N 1
ATOM 1868 C CA . PRO A 1 257 ? 5.828 8.576 -15.534 1.00 94.44 257 PRO A CA 1
ATOM 1869 C C . PRO A 1 257 ? 7.013 9.542 -15.393 1.00 94.44 257 PRO A C 1
ATOM 1871 O O . PRO A 1 257 ? 8.184 9.151 -15.332 1.00 94.44 257 PRO A O 1
ATOM 1874 N N . SER A 1 258 ? 6.715 10.841 -15.343 1.00 93.19 258 SER A N 1
ATOM 1875 C CA . SER A 1 258 ? 7.680 11.856 -14.916 1.00 93.19 258 SER A CA 1
ATOM 1876 C C . SER A 1 258 ? 7.919 11.784 -13.410 1.00 93.19 258 SER A C 1
ATOM 1878 O O . SER A 1 258 ? 7.055 11.355 -12.654 1.00 93.19 258 SER A O 1
ATOM 1880 N N . VAL A 1 259 ? 9.097 12.235 -12.977 1.00 93.00 259 VAL A N 1
ATOM 1881 C CA . VAL A 1 259 ? 9.357 12.471 -11.554 1.00 93.00 259 VAL A CA 1
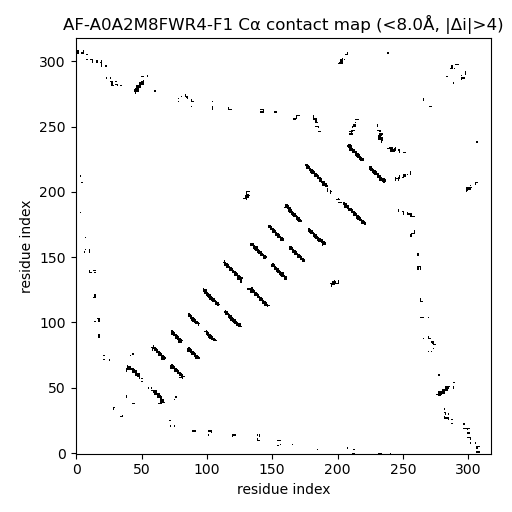ATOM 1882 C C . VAL A 1 259 ? 8.561 13.689 -11.112 1.00 93.00 259 VAL A C 1
ATOM 1884 O O . VAL A 1 259 ? 8.636 14.745 -11.744 1.00 93.00 259 VAL A O 1
ATOM 1887 N N . GLU A 1 260 ? 7.851 13.550 -10.003 1.00 91.69 260 G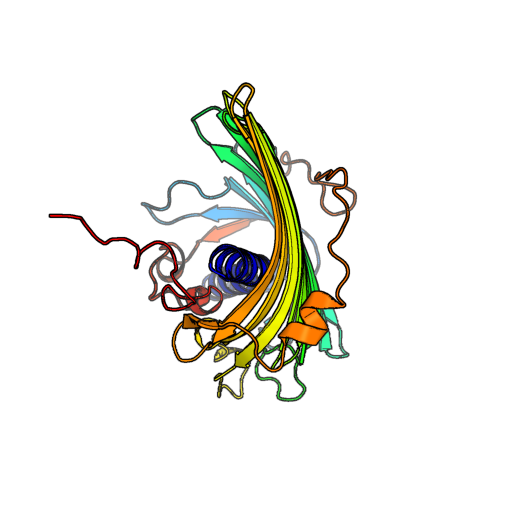LU A N 1
ATOM 1888 C CA . GLU A 1 260 ? 7.053 14.614 -9.408 1.00 91.69 260 GLU A CA 1
ATOM 1889 C C . GLU A 1 260 ? 7.419 14.823 -7.937 1.00 91.69 260 GLU A C 1
ATOM 1891 O O . GLU A 1 260 ? 8.046 13.981 -7.291 1.00 91.69 260 GLU A O 1
ATOM 1896 N N . ALA A 1 261 ? 7.050 15.987 -7.403 1.00 87.75 261 ALA A N 1
ATOM 1897 C CA . ALA A 1 261 ? 7.222 16.261 -5.986 1.00 87.75 261 ALA A CA 1
ATOM 1898 C C . ALA A 1 261 ? 6.167 15.494 -5.182 1.00 87.75 261 ALA A C 1
ATOM 1900 O O . ALA A 1 261 ? 4.970 15.694 -5.373 1.00 87.75 261 ALA A O 1
ATOM 1901 N N . VAL A 1 262 ? 6.615 14.673 -4.235 1.00 90.94 262 VAL A N 1
ATOM 1902 C CA . VAL A 1 262 ? 5.732 13.948 -3.319 1.00 90.94 262 VAL A CA 1
ATOM 1903 C C . VAL A 1 262 ? 5.691 14.682 -1.982 1.00 90.94 262 VAL A C 1
ATOM 1905 O O . VAL A 1 262 ? 6.714 14.904 -1.325 1.00 90.94 262 VAL A O 1
ATOM 1908 N N . SER A 1 263 ? 4.488 15.065 -1.565 1.00 90.31 263 SER A N 1
ATOM 1909 C CA . SER A 1 263 ? 4.232 15.645 -0.250 1.00 90.31 263 SER A CA 1
ATOM 1910 C C . SER A 1 263 ? 3.271 14.746 0.505 1.00 90.31 263 SER A C 1
ATOM 1912 O O . SER A 1 263 ? 2.175 14.478 0.025 1.00 90.31 263 SER A O 1
ATOM 1914 N N . ILE A 1 264 ? 3.682 14.314 1.694 1.00 93.75 264 ILE A N 1
ATOM 1915 C CA . ILE A 1 264 ? 2.901 13.440 2.565 1.00 93.75 264 ILE A CA 1
ATOM 1916 C C . ILE A 1 264 ? 2.773 14.144 3.910 1.00 93.75 264 ILE A C 1
ATOM 1918 O O . ILE A 1 264 ? 3.771 14.588 4.478 1.00 93.75 264 ILE A O 1
ATOM 1922 N N . SER A 1 265 ? 1.542 14.287 4.387 1.00 92.75 265 SER A N 1
ATOM 1923 C CA . SER A 1 265 ? 1.243 14.829 5.709 1.00 92.75 265 SER A CA 1
ATOM 1924 C C . SER A 1 265 ? -0.168 14.437 6.133 1.00 92.75 265 SER A C 1
ATOM 1926 O O . SER A 1 265 ? -1.059 14.287 5.295 1.00 92.75 265 SER A O 1
ATOM 1928 N N . PHE A 1 266 ? -0.403 14.358 7.440 1.00 93.88 266 PHE A N 1
ATOM 1929 C CA . PHE A 1 266 ? -1.759 14.277 7.975 1.00 93.88 266 PHE A CA 1
ATOM 1930 C C . PHE A 1 266 ? -2.511 15.579 7.678 1.00 93.88 266 PHE A C 1
ATOM 1932 O O . PHE A 1 266 ? -2.033 16.670 7.993 1.00 93.88 266 PHE A O 1
ATOM 1939 N N . THR A 1 267 ? -3.679 15.485 7.045 1.00 92.75 267 THR A N 1
ATOM 1940 C CA . THR A 1 267 ? -4.527 16.642 6.714 1.00 92.75 267 THR A CA 1
ATOM 1941 C C . THR A 1 267 ? -6.005 16.291 6.869 1.00 92.75 267 THR A C 1
ATOM 1943 O O . THR A 1 267 ? -6.373 15.119 6.815 1.00 92.75 267 THR A O 1
ATOM 1946 N N . GLY A 1 268 ? -6.859 17.301 7.066 1.00 92.62 268 GLY A N 1
ATOM 1947 C CA . GLY A 1 268 ? -8.305 17.097 7.207 1.00 92.62 268 GLY A CA 1
ATOM 1948 C C . GLY A 1 268 ? -8.641 16.100 8.320 1.00 92.62 268 GLY A C 1
ATOM 1949 O O . GLY A 1 268 ? -8.100 16.204 9.419 1.00 92.62 268 GLY A O 1
ATOM 1950 N N . ASP A 1 269 ? -9.485 15.117 8.008 1.00 90.69 269 ASP A N 1
ATOM 1951 C CA . ASP A 1 269 ? -9.917 14.077 8.952 1.00 90.69 269 ASP A CA 1
ATOM 1952 C C . ASP A 1 269 ? -8.776 13.144 9.393 1.00 90.69 269 ASP A C 1
ATOM 1954 O O . ASP A 1 269 ? -8.857 12.530 10.456 1.00 90.69 269 ASP A O 1
ATOM 1958 N N . ALA A 1 270 ? -7.681 13.066 8.627 1.00 91.88 270 ALA A N 1
ATOM 1959 C CA . ALA A 1 270 ? -6.510 12.271 8.991 1.00 91.88 270 ALA A CA 1
ATOM 1960 C C . ALA A 1 270 ? -5.660 12.919 10.096 1.00 91.88 270 ALA A C 1
ATOM 1962 O O . ALA A 1 270 ? -4.850 12.233 10.713 1.00 91.88 270 ALA A O 1
ATOM 1963 N N . ALA A 1 271 ? -5.821 14.223 10.350 1.00 92.69 271 ALA A N 1
ATOM 1964 C CA . ALA A 1 271 ? -5.063 14.931 11.375 1.00 92.69 271 ALA A CA 1
ATOM 1965 C C . ALA A 1 271 ? -5.703 14.767 12.760 1.00 92.69 271 ALA A C 1
ATOM 1967 O O . ALA A 1 271 ? -6.889 15.044 12.958 1.00 92.69 271 ALA A O 1
ATOM 1968 N N . TYR A 1 272 ? -4.896 14.355 13.735 1.00 90.06 272 TYR A N 1
ATOM 1969 C CA . TYR A 1 272 ? -5.308 14.181 15.119 1.00 90.06 272 TYR A CA 1
ATOM 1970 C C . TYR A 1 272 ? -4.288 14.785 16.086 1.00 90.06 272 TYR A C 1
ATOM 1972 O O . TYR A 1 272 ? -3.080 14.619 15.943 1.00 90.06 272 TYR A O 1
ATOM 1980 N N . ASP A 1 273 ? -4.802 15.497 17.087 1.00 86.25 273 ASP A N 1
ATOM 1981 C CA . ASP A 1 273 ? -4.015 16.018 18.197 1.00 86.25 273 ASP A CA 1
ATOM 1982 C C . ASP A 1 273 ? -3.985 14.981 19.327 1.00 86.25 273 ASP A C 1
ATOM 1984 O O . ASP A 1 273 ? -5.013 14.681 19.936 1.00 86.25 273 ASP A O 1
ATOM 1988 N N . CYS A 1 274 ? -2.808 14.427 19.608 1.00 88.25 274 CYS A N 1
ATOM 1989 C CA . CYS A 1 274 ? -2.609 13.298 20.520 1.00 88.25 274 CYS A CA 1
ATOM 1990 C C . CYS A 1 274 ? -2.871 13.596 22.006 1.00 88.25 274 CYS A C 1
ATOM 1992 O O . CYS A 1 274 ? -2.600 12.744 22.849 1.00 88.25 274 CYS A O 1
ATOM 1994 N N . LEU A 1 275 ? -3.400 14.774 22.341 1.00 85.06 275 LEU A N 1
ATOM 1995 C CA . LEU A 1 275 ? -3.692 15.229 23.705 1.00 85.06 275 LEU A CA 1
ATOM 1996 C C . LEU A 1 275 ? -4.996 14.678 24.302 1.00 85.06 275 LEU A C 1
ATOM 1998 O O . LEU A 1 275 ? -5.356 15.027 25.428 1.00 85.06 275 LEU A O 1
ATOM 2002 N N . GLY A 1 276 ? -5.741 13.873 23.550 1.00 81.50 276 GLY A N 1
ATOM 2003 C CA . GLY A 1 276 ? -6.997 13.309 24.017 1.00 81.50 276 GLY A CA 1
ATOM 2004 C C . GLY A 1 276 ? -6.832 12.338 25.197 1.00 81.50 276 GLY A C 1
ATOM 2005 O O . GLY A 1 276 ? -5.825 11.648 25.317 1.00 81.50 276 GLY A O 1
ATOM 2006 N N . THR A 1 277 ? -7.837 12.280 26.072 1.00 84.56 277 THR A N 1
ATOM 2007 C CA . THR A 1 277 ? -7.865 11.366 27.223 1.00 84.56 277 THR A CA 1
ATOM 2008 C C . THR A 1 277 ? -8.501 10.033 26.858 1.00 84.56 277 THR A C 1
ATOM 2010 O O . THR A 1 277 ? -9.566 10.026 26.242 1.00 84.56 277 THR A O 1
ATOM 2013 N N . GLU A 1 278 ? -7.902 8.933 27.307 1.00 87.31 278 GLU A N 1
ATOM 2014 C CA . GLU A 1 278 ? -8.450 7.584 27.153 1.00 87.31 278 GLU A CA 1
ATOM 2015 C C . GLU A 1 278 ? -9.854 7.459 27.765 1.00 87.31 278 GLU A C 1
ATOM 2017 O O . GLU A 1 278 ? -10.097 7.830 28.915 1.00 87.31 278 GLU A O 1
ATOM 2022 N N . GLU A 1 279 ? -10.784 6.924 26.979 1.00 86.25 279 GLU A N 1
ATOM 2023 C CA . GLU A 1 279 ? -12.153 6.605 27.394 1.00 86.25 279 GLU A CA 1
ATOM 2024 C C . GLU A 1 279 ? -12.277 5.154 27.876 1.00 86.25 279 GLU A C 1
ATOM 2026 O O . GLU A 1 279 ? -13.161 4.835 28.674 1.00 86.25 279 GLU A O 1
ATOM 2031 N N . ALA A 1 280 ? -11.409 4.274 27.372 1.00 81.31 280 ALA A N 1
ATOM 2032 C CA . ALA A 1 280 ? -11.358 2.851 27.683 1.00 81.31 280 ALA A CA 1
ATOM 2033 C C . ALA A 1 280 ? -9.957 2.287 27.399 1.00 81.31 280 ALA A C 1
ATOM 2035 O O . ALA A 1 280 ? -9.151 2.934 26.733 1.00 81.31 280 ALA A O 1
ATOM 2036 N N . SER A 1 281 ? -9.709 1.055 27.839 1.00 85.69 281 SER A N 1
ATOM 2037 C CA . SER A 1 281 ? -8.495 0.295 27.519 1.00 85.69 281 SER A CA 1
ATOM 2038 C C . SER A 1 281 ? -8.878 -1.016 26.833 1.00 85.69 281 SER A C 1
ATOM 2040 O O . SER A 1 281 ? -9.878 -1.644 27.195 1.00 85.69 281 SER A O 1
ATOM 2042 N N . LEU A 1 282 ? -8.107 -1.407 25.821 1.00 85.38 282 LEU A N 1
ATOM 2043 C CA . LEU A 1 282 ? -8.255 -2.657 25.085 1.00 85.38 282 LEU A CA 1
ATOM 2044 C C . LEU A 1 282 ? -7.058 -3.552 25.375 1.00 85.38 282 LEU A C 1
ATOM 2046 O O . LEU A 1 282 ? -5.923 -3.187 25.079 1.00 85.38 282 LEU A O 1
ATOM 2050 N N . THR A 1 283 ? -7.307 -4.754 25.890 1.00 86.56 283 THR A N 1
ATOM 2051 C CA . THR A 1 283 ? -6.244 -5.754 26.002 1.00 86.56 283 THR A CA 1
ATOM 2052 C C . THR A 1 283 ? -6.008 -6.394 24.645 1.00 86.56 283 THR A C 1
ATOM 2054 O O . THR A 1 283 ? -6.925 -7.002 24.084 1.00 86.56 283 THR A O 1
ATOM 2057 N N . ILE A 1 284 ? -4.780 -6.286 24.133 1.00 83.94 284 ILE A N 1
ATOM 2058 C CA . ILE A 1 284 ? -4.372 -6.954 22.898 1.00 83.94 284 ILE A CA 1
ATOM 2059 C C . ILE A 1 284 ? -4.161 -8.448 23.196 1.00 83.94 284 ILE A C 1
ATOM 2061 O O . ILE A 1 284 ? -3.323 -8.798 24.033 1.00 83.94 284 ILE A O 1
ATOM 2065 N N . PRO A 1 285 ? -4.888 -9.367 22.534 1.00 82.12 285 PRO A N 1
ATOM 2066 C CA . PRO A 1 285 ? -4.722 -10.799 22.758 1.00 82.12 285 PRO A CA 1
ATOM 2067 C C . PRO A 1 285 ? -3.308 -11.268 22.417 1.00 82.12 285 PRO A C 1
ATOM 2069 O O . PRO A 1 285 ? -2.789 -10.949 21.351 1.00 82.12 285 PRO A O 1
ATOM 2072 N N . THR A 1 286 ? -2.704 -12.115 23.256 1.00 79.25 286 THR A N 1
ATOM 2073 C CA . THR A 1 286 ? -1.351 -12.652 23.009 1.00 79.25 286 THR A CA 1
ATOM 2074 C C . THR A 1 286 ? -1.222 -13.342 21.651 1.00 79.25 286 THR A C 1
ATOM 2076 O O . THR A 1 286 ? -0.201 -13.190 20.995 1.00 79.25 286 THR A O 1
ATOM 2079 N N . ALA A 1 287 ? -2.274 -14.040 21.206 1.00 75.00 287 ALA A N 1
ATOM 2080 C CA . ALA A 1 287 ? -2.304 -14.743 19.922 1.00 75.00 287 ALA A CA 1
ATOM 2081 C C . ALA A 1 287 ? -2.136 -13.821 18.701 1.00 75.00 287 ALA A C 1
ATOM 2083 O O . ALA A 1 287 ? -1.751 -14.296 17.638 1.00 75.00 287 ALA A O 1
ATOM 2084 N N . ILE A 1 288 ? -2.434 -12.525 18.849 1.00 74.56 288 ILE A N 1
ATOM 2085 C CA . ILE A 1 288 ? -2.186 -11.527 17.808 1.00 74.56 288 ILE A CA 1
ATOM 2086 C C . ILE A 1 288 ? -1.081 -10.536 18.201 1.00 74.56 288 ILE A C 1
ATOM 2088 O O . ILE A 1 288 ? -0.505 -9.903 17.333 1.00 74.56 288 ILE A O 1
ATOM 2092 N N . ALA A 1 289 ? -0.721 -10.415 19.479 1.00 68.50 289 ALA A N 1
ATOM 2093 C CA . ALA A 1 289 ? 0.356 -9.526 19.920 1.00 68.50 289 ALA A CA 1
ATOM 2094 C C . ALA A 1 289 ? 1.745 -9.943 19.401 1.00 68.50 289 ALA A C 1
ATOM 2096 O O . ALA A 1 289 ? 2.656 -9.123 19.365 1.00 68.50 289 ALA A O 1
ATOM 2097 N N . THR A 1 290 ? 1.923 -11.209 19.015 1.00 63.62 290 THR A N 1
ATOM 2098 C CA . THR A 1 290 ? 3.162 -11.711 18.416 1.00 63.62 290 THR A CA 1
ATOM 2099 C C . THR A 1 290 ? 3.069 -11.684 16.888 1.00 63.62 290 THR A C 1
ATOM 2101 O O . THR A 1 290 ? 2.113 -12.219 16.320 1.00 63.62 290 THR A O 1
ATOM 2104 N N . GLU A 1 291 ? 4.071 -11.113 16.212 1.00 57.06 291 GLU A N 1
ATOM 2105 C CA . GLU A 1 291 ? 4.244 -11.165 14.745 1.00 57.06 291 GLU A CA 1
ATOM 2106 C C . GLU A 1 291 ? 4.672 -12.562 14.245 1.00 57.06 291 GLU A C 1
ATOM 2108 O O . GLU A 1 291 ? 5.555 -12.700 13.406 1.00 57.06 291 GLU A O 1
ATOM 2113 N N . ASP A 1 292 ? 4.087 -13.625 14.791 1.00 59.41 292 ASP A N 1
ATOM 2114 C CA . ASP A 1 292 ? 4.335 -14.985 14.316 1.00 59.41 292 ASP A CA 1
ATOM 2115 C C . ASP A 1 292 ? 3.497 -15.261 13.054 1.00 59.41 292 ASP A C 1
ATOM 2117 O O . ASP A 1 292 ? 2.360 -14.797 12.939 1.00 59.41 292 ASP A O 1
ATOM 2121 N N . GLU A 1 293 ? 4.024 -16.057 12.121 1.00 52.84 293 GLU A N 1
ATOM 2122 C CA . GLU A 1 293 ? 3.318 -16.515 10.913 1.00 52.84 293 GLU A CA 1
ATOM 2123 C C . GLU A 1 293 ? 2.056 -17.331 11.252 1.00 52.84 293 GLU A C 1
ATOM 2125 O O . GLU A 1 293 ? 1.154 -17.466 10.426 1.00 52.84 293 GLU A O 1
ATOM 2130 N N . SER A 1 294 ? 1.959 -17.838 12.487 1.00 52.97 294 SER A N 1
ATOM 2131 C CA . SER A 1 294 ? 0.766 -18.498 13.030 1.00 52.97 294 SER A CA 1
ATOM 2132 C C . SER A 1 294 ? -0.394 -17.541 13.361 1.00 52.97 294 SER A C 1
ATOM 2134 O O . SER A 1 294 ? -1.510 -17.992 13.637 1.00 52.97 294 SER A O 1
ATOM 2136 N N . ASN A 1 295 ? -0.166 -16.224 13.319 1.00 70.88 295 ASN A N 1
ATOM 2137 C CA . ASN A 1 295 ? -1.199 -15.218 13.528 1.00 70.88 295 ASN A CA 1
ATOM 2138 C C . ASN A 1 295 ? -2.200 -15.234 12.362 1.00 70.88 295 ASN A C 1
ATOM 2140 O O . ASN A 1 295 ? -1.831 -15.060 11.204 1.00 70.88 295 ASN A O 1
ATOM 2144 N N . VAL A 1 296 ? -3.496 -15.368 12.662 1.00 72.00 296 VAL A N 1
ATOM 2145 C CA . VAL A 1 296 ? -4.570 -15.378 11.650 1.00 72.00 296 VAL A CA 1
ATOM 2146 C C . VAL A 1 296 ? -4.550 -14.147 10.731 1.00 72.00 296 VAL A C 1
ATOM 2148 O O . VAL A 1 296 ? -4.932 -14.243 9.567 1.00 72.00 296 VAL A O 1
ATOM 2151 N N . CYS A 1 297 ? -4.059 -13.001 11.212 1.00 80.25 297 CYS A N 1
ATOM 2152 C CA . CYS A 1 297 ? -3.943 -11.773 10.428 1.00 80.25 297 CYS A CA 1
ATOM 2153 C C . CYS A 1 297 ? -2.682 -11.723 9.539 1.00 80.25 297 CYS A C 1
ATOM 2155 O O . CYS A 1 297 ? -2.578 -10.841 8.686 1.00 80.25 297 CYS A O 1
ATOM 2157 N N . ALA A 1 298 ? -1.740 -12.668 9.675 1.00 78.12 298 ALA A N 1
ATOM 2158 C CA . ALA A 1 298 ? -0.557 -12.773 8.813 1.00 78.12 298 ALA A CA 1
ATOM 2159 C C . ALA A 1 298 ? -0.917 -13.099 7.350 1.00 78.12 298 ALA A C 1
ATOM 2161 O O . ALA A 1 298 ? -0.179 -12.727 6.439 1.00 78.12 298 ALA A O 1
ATOM 2162 N N . ARG A 1 299 ? -2.098 -13.691 7.111 1.00 77.50 299 ARG A N 1
ATOM 2163 C CA . ARG A 1 299 ? -2.654 -13.990 5.776 1.00 77.50 299 ARG A CA 1
ATOM 2164 C C . ARG A 1 299 ? -2.871 -12.769 4.874 1.00 77.50 299 ARG A C 1
ATOM 2166 O O . ARG A 1 299 ? -3.200 -12.931 3.705 1.00 77.50 299 ARG A O 1
ATOM 2173 N N . PHE A 1 300 ? -2.779 -11.560 5.430 1.00 78.69 300 PHE A N 1
ATOM 2174 C CA . PHE A 1 300 ? -2.913 -10.295 4.704 1.00 78.69 300 PHE A CA 1
ATOM 2175 C C . PHE A 1 300 ? -1.561 -9.706 4.270 1.00 78.69 300 PHE A C 1
ATOM 2177 O O . PHE A 1 300 ? -1.536 -8.657 3.634 1.00 78.69 300 PHE A O 1
ATOM 2184 N N . GLY A 1 301 ? -0.443 -10.372 4.583 1.00 75.94 301 GLY A N 1
ATOM 2185 C CA . GLY A 1 301 ? 0.868 -10.087 3.999 1.00 75.94 301 GLY A CA 1
ATOM 2186 C C . GLY A 1 301 ? 1.276 -11.166 2.999 1.00 75.94 301 GLY A C 1
ATOM 2187 O O . GLY A 1 301 ? 1.051 -12.349 3.244 1.00 75.94 301 GLY A O 1
ATOM 2188 N N . LEU A 1 302 ? 1.891 -10.767 1.886 1.00 71.69 302 LEU A N 1
ATOM 2189 C CA . LEU A 1 302 ? 2.511 -11.669 0.916 1.00 71.69 302 LEU A CA 1
ATOM 2190 C C . LEU A 1 302 ? 3.691 -12.416 1.553 1.00 71.69 302 LEU A C 1
ATOM 2192 O O . LEU A 1 302 ? 4.475 -11.834 2.304 1.00 71.69 302 LEU A O 1
ATOM 2196 N N . ASN A 1 303 ? 3.834 -13.701 1.231 1.00 63.09 303 ASN A N 1
ATOM 2197 C CA . ASN A 1 303 ? 4.871 -14.569 1.792 1.00 63.09 303 ASN A CA 1
ATOM 2198 C C . ASN A 1 303 ? 6.251 -14.380 1.119 1.00 63.09 303 ASN A C 1
ATOM 2200 O O . ASN A 1 303 ? 6.427 -13.629 0.153 1.00 63.09 303 ASN A O 1
ATOM 2204 N N . HIS A 1 304 ? 7.271 -15.064 1.646 1.00 46.91 304 HIS A N 1
ATOM 2205 C CA . HIS A 1 304 ? 8.631 -15.046 1.092 1.00 46.91 304 HIS A CA 1
ATOM 2206 C C . HIS A 1 304 ? 8.723 -15.684 -0.306 1.00 46.91 304 HIS A C 1
ATOM 2208 O O . HIS A 1 304 ? 9.534 -15.240 -1.107 1.00 46.91 304 HIS A O 1
ATOM 2214 N N . SER A 1 305 ? 7.848 -16.638 -0.649 1.00 50.12 305 SER A N 1
ATOM 2215 C CA . SER A 1 305 ? 7.780 -17.267 -1.984 1.00 50.12 305 SER A CA 1
ATOM 2216 C C . SER A 1 305 ? 7.263 -16.346 -3.099 1.00 50.12 305 SER A C 1
ATOM 2218 O O . SER A 1 305 ? 7.243 -16.728 -4.267 1.00 50.12 305 SER A O 1
ATOM 2220 N N . TRP A 1 306 ? 6.868 -15.120 -2.758 1.00 58.38 306 TRP A N 1
ATOM 2221 C CA . TRP A 1 306 ? 6.545 -14.058 -3.700 1.00 58.38 306 TRP A CA 1
ATOM 2222 C C . TRP A 1 306 ? 7.844 -13.442 -4.240 1.00 58.38 306 TRP A C 1
ATOM 2224 O O . TRP A 1 306 ? 8.373 -12.511 -3.632 1.00 58.38 306 TRP A O 1
ATOM 2234 N N . PHE A 1 307 ? 8.372 -14.027 -5.322 1.00 58.47 307 PHE A N 1
ATOM 2235 C CA . PHE A 1 307 ? 9.500 -13.545 -6.134 1.00 58.47 307 PHE A CA 1
ATOM 2236 C C . PHE A 1 307 ? 10.660 -12.935 -5.321 1.00 58.47 307 PHE A C 1
ATOM 2238 O O . PHE A 1 307 ? 10.800 -11.714 -5.238 1.00 58.47 307 PHE A O 1
ATOM 2245 N N . ASP A 1 308 ? 11.490 -13.773 -4.694 1.00 48.06 308 ASP A N 1
ATOM 2246 C CA . ASP A 1 308 ? 12.633 -13.301 -3.906 1.00 48.06 308 ASP A CA 1
ATOM 2247 C C . ASP A 1 308 ? 13.910 -13.213 -4.747 1.00 48.06 308 ASP A C 1
ATOM 2249 O O . ASP A 1 308 ? 14.730 -14.124 -4.815 1.00 48.06 308 ASP A O 1
ATOM 2253 N N . CYS A 1 309 ? 14.081 -12.067 -5.394 1.00 49.91 309 CYS A N 1
ATOM 2254 C CA . CYS A 1 309 ? 15.244 -11.807 -6.230 1.00 49.91 309 CYS A CA 1
ATOM 2255 C C . CYS A 1 309 ? 16.557 -11.569 -5.473 1.00 49.91 309 CYS A C 1
ATOM 2257 O O . CYS A 1 309 ? 17.603 -11.513 -6.117 1.00 49.91 309 CYS A O 1
ATOM 2259 N N . TYR A 1 310 ? 16.524 -11.353 -4.153 1.00 39.38 310 TYR A N 1
ATOM 2260 C CA . TYR A 1 310 ? 17.712 -10.943 -3.400 1.00 39.38 310 TYR A CA 1
ATOM 2261 C C . TYR A 1 310 ? 18.203 -11.996 -2.406 1.00 39.38 310 TYR A C 1
ATOM 2263 O O . TYR A 1 310 ? 19.406 -12.030 -2.136 1.00 39.38 310 TYR A O 1
ATOM 2271 N N . THR A 1 311 ? 17.351 -12.903 -1.911 1.00 41.81 311 THR A N 1
ATOM 2272 C CA . THR A 1 311 ? 17.846 -14.061 -1.145 1.00 41.81 311 THR A CA 1
ATOM 2273 C C . THR A 1 311 ? 18.374 -15.185 -2.036 1.00 41.81 311 THR A C 1
ATOM 2275 O O . THR A 1 311 ? 19.308 -15.870 -1.622 1.00 41.81 311 THR A O 1
ATOM 2278 N N . GLU A 1 312 ? 17.903 -15.323 -3.283 1.00 36.06 312 GLU A N 1
ATOM 2279 C CA . GLU A 1 312 ? 18.500 -16.260 -4.252 1.00 36.06 312 GLU A CA 1
ATOM 2280 C C . GLU A 1 312 ? 19.842 -15.776 -4.823 1.00 36.06 312 GLU A C 1
ATOM 2282 O O . GLU A 1 312 ? 20.662 -16.595 -5.229 1.00 36.06 312 GLU A O 1
ATOM 2287 N N . THR A 1 313 ? 20.153 -14.474 -4.761 1.00 33.84 313 THR A N 1
ATOM 2288 C CA . THR A 1 313 ? 21.514 -13.983 -5.059 1.00 33.84 313 THR A CA 1
ATOM 2289 C C . THR A 1 313 ? 22.519 -14.250 -3.936 1.00 33.84 313 THR A C 1
ATOM 2291 O O . THR A 1 313 ? 23.670 -13.827 -4.030 1.00 33.84 313 THR A O 1
ATOM 2294 N N . GLY A 1 314 ? 22.125 -15.009 -2.908 1.00 31.48 314 GLY A N 1
ATOM 2295 C CA . GLY A 1 314 ? 23.018 -15.688 -1.972 1.00 31.48 314 GLY A CA 1
ATOM 2296 C C . GLY A 1 314 ? 23.829 -16.812 -2.625 1.00 31.48 314 GLY A C 1
ATOM 2297 O O . GLY A 1 314 ? 23.998 -17.872 -2.021 1.00 31.48 314 GLY A O 1
ATOM 2298 N N . ASP A 1 315 ? 24.371 -16.573 -3.822 1.00 32.09 315 ASP A N 1
ATOM 2299 C CA . ASP A 1 315 ? 25.607 -17.211 -4.249 1.00 32.09 315 ASP A CA 1
ATOM 2300 C C . ASP A 1 315 ? 26.686 -16.653 -3.311 1.00 32.09 315 ASP A C 1
ATOM 2302 O O . ASP A 1 315 ? 27.363 -15.653 -3.568 1.00 32.09 315 ASP A O 1
ATOM 2306 N N . ASN A 1 316 ? 26.764 -17.261 -2.125 1.00 31.53 316 ASN A N 1
ATOM 2307 C CA . ASN A 1 316 ? 27.968 -17.241 -1.327 1.00 31.53 316 ASN A CA 1
ATOM 2308 C C . ASN A 1 316 ? 29.027 -17.876 -2.217 1.00 31.53 316 ASN A C 1
ATOM 2310 O O . ASN A 1 316 ? 29.168 -19.097 -2.237 1.00 31.53 316 ASN A O 1
ATOM 2314 N N . GLY A 1 317 ? 29.727 -17.037 -2.976 1.00 27.89 317 GLY A N 1
ATOM 2315 C CA . GLY A 1 317 ? 31.001 -17.396 -3.558 1.00 27.89 317 GLY A CA 1
ATOM 2316 C C . GLY A 1 317 ? 31.926 -17.850 -2.433 1.00 27.89 317 GLY A C 1
ATOM 2317 O O . GLY A 1 317 ? 32.600 -17.031 -1.808 1.00 27.89 317 GLY A O 1
ATOM 2318 N N . GLU A 1 318 ? 31.906 -19.154 -2.171 1.00 30.06 318 GLU A N 1
ATOM 2319 C CA . GLU A 1 318 ? 33.061 -19.943 -1.758 1.00 30.06 318 GLU A CA 1
ATOM 2320 C C . GLU A 1 318 ? 33.756 -20.503 -3.005 1.00 30.06 318 GLU A C 1
ATOM 2322 O O . GLU A 1 318 ? 33.068 -21.083 -3.877 1.00 30.06 318 GLU A O 1
#